Protein AF-A0A945ZFQ7-F1 (afdb_monomer_lite)

Foldseek 3Di:
DDLQALLNLVLVLQQLVQCLLVVHPCDDPVLSVLCSVCLVPVVRPNVVSVCVLLVNDSVCSVQLSVLSSLLSRLVSLCVVCVVLLVVLLVCLVDPLLQAPVCVVCVVCVVVLNVLSVVLNVLLVVLVVLSVVLVVQQVVQSCCCSPVVHSVSNSVCSSPCPLVSLSSVLSSQLSVQLSVLQVVLQVVADVSHHHPVSSSVSSVSNNCSSVVSVVVNVVVD

Sequence (220 aa):
MSRRGAKNVISEKVQPIVGRALGTDKASIEMSQRFIAAIWDPTLPEAKIFIDAFKISENEIANIFGAWKGVSFYQQQFHRNRVVIAQVLQWLKSDLSKPIDARAVKPYLPQMDMHKNTVQKKMMNILGNINQIFKDFDGCYDTFINDGNPAPFRNFLVTSHFRYWILGYCCTALIHCQNTFTRYMDNSIKNQLTFEQTTEMLTHLDTTLSSQATTSKQLA

Secondary structure (DSSP, 8-state):
-----HHHHHHHHHHHHHHHHTT-S---HHHHHHHHHHHH-TTSTHHHHHHHHHT--GGGHHHHHHHHHHHHHHHHHHHHHHHHHHHHHHHHHSGGGS-TTTTTTGGGHHHHHHHHHHHHHHHHHHHHHHHHHHHHHHHHHHIIIII---HHHHHHHHHHHHHHHHHHHHHHHHHHHHHHHHHHHTT-BTTB--HHHHHHHHHHHHHHHHHHHHHHHS--

Structure (mmCIF, N/CA/C/O backbone):
data_AF-A0A945ZFQ7-F1
#
_entry.id   AF-A0A945ZFQ7-F1
#
loop_
_atom_site.group_PDB
_atom_site.id
_atom_site.type_symbol
_atom_site.label_atom_id
_atom_site.label_alt_id
_atom_site.label_comp_id
_atom_site.label_asym_id
_atom_site.label_entity_id
_atom_site.label_seq_id
_atom_site.pdbx_PDB_ins_code
_atom_site.Cartn_x
_atom_site.Cartn_y
_atom_site.Cartn_z
_atom_site.occupancy
_atom_site.B_iso_or_equiv
_atom_site.auth_seq_id
_atom_site.auth_comp_id
_atom_site.auth_asym_id
_atom_site.auth_atom_id
_atom_site.pdbx_PDB_model_num
ATOM 1 N N . MET A 1 1 ? -17.642 -10.463 -8.805 1.00 33.47 1 MET A N 1
ATOM 2 C CA . MET A 1 1 ? -16.772 -10.199 -7.633 1.00 33.47 1 MET A CA 1
ATOM 3 C C . MET A 1 1 ? -17.339 -9.024 -6.845 1.00 33.47 1 MET A C 1
ATOM 5 O O . MET A 1 1 ? -17.449 -7.936 -7.395 1.00 33.47 1 MET A O 1
ATOM 9 N N . SER A 1 2 ? -17.778 -9.256 -5.605 1.00 36.34 2 SER A N 1
ATOM 10 C CA . SER A 1 2 ? -18.469 -8.252 -4.781 1.00 36.34 2 SER A CA 1
ATOM 11 C C . SER A 1 2 ? -17.535 -7.093 -4.414 1.00 36.34 2 SER A C 1
ATOM 13 O O . SER A 1 2 ? -16.495 -7.302 -3.786 1.00 36.34 2 SER A O 1
ATOM 15 N N . ARG A 1 3 ? -17.899 -5.865 -4.810 1.00 39.94 3 ARG A N 1
ATOM 16 C CA . ARG A 1 3 ? -17.246 -4.620 -4.380 1.00 39.94 3 ARG A CA 1
ATOM 17 C C . ARG A 1 3 ? -17.531 -4.420 -2.888 1.00 39.94 3 ARG A C 1
ATOM 19 O O . ARG A 1 3 ? -18.426 -3.664 -2.528 1.00 39.94 3 ARG A O 1
ATOM 26 N N . ARG A 1 4 ? -16.787 -5.087 -2.000 1.00 52.66 4 ARG A N 1
ATOM 27 C CA . ARG A 1 4 ? -16.878 -4.797 -0.559 1.00 52.66 4 ARG A CA 1
ATOM 28 C C . ARG A 1 4 ? -16.481 -3.339 -0.342 1.00 52.66 4 ARG A C 1
ATOM 30 O O . ARG A 1 4 ? -15.490 -2.911 -0.936 1.00 52.66 4 ARG A O 1
ATOM 37 N N . GLY A 1 5 ? -17.296 -2.582 0.399 1.00 60.16 5 GLY A N 1
ATOM 38 C CA . GLY A 1 5 ? -17.088 -1.188 0.826 1.00 60.16 5 GLY A CA 1
ATOM 39 C C . GLY A 1 5 ? -16.345 -1.098 2.169 1.00 60.16 5 GLY A C 1
ATOM 40 O O . GLY A 1 5 ? -16.297 -2.094 2.883 1.00 60.16 5 GLY A O 1
ATOM 41 N N . ALA A 1 6 ? -15.834 0.076 2.565 1.00 59.69 6 ALA A N 1
ATOM 42 C CA . ALA A 1 6 ? -15.222 0.276 3.892 1.00 59.69 6 ALA A CA 1
ATOM 43 C C . ALA A 1 6 ? -16.232 -0.037 5.006 1.00 59.69 6 ALA A C 1
ATOM 45 O O . ALA A 1 6 ? -15.900 -0.660 6.009 1.00 59.69 6 ALA A O 1
ATOM 46 N N . LYS A 1 7 ? -17.506 0.295 4.752 1.00 61.06 7 LYS A N 1
ATOM 47 C CA . LYS A 1 7 ? -18.644 -0.099 5.584 1.00 61.06 7 LYS A CA 1
ATOM 48 C C . LYS A 1 7 ? -18.730 -1.611 5.799 1.00 61.06 7 LYS A C 1
ATOM 50 O O . LYS A 1 7 ? -19.053 -2.011 6.906 1.00 61.06 7 LYS A O 1
ATOM 55 N N . ASN A 1 8 ? -18.407 -2.445 4.808 1.00 68.56 8 ASN A N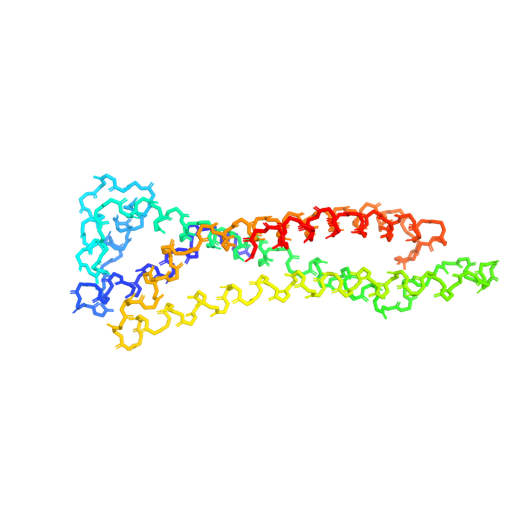 1
ATOM 56 C CA . ASN A 1 8 ? -18.477 -3.904 4.955 1.00 68.56 8 ASN A CA 1
ATOM 57 C C . ASN A 1 8 ? -17.330 -4.438 5.817 1.00 68.56 8 ASN A C 1
ATOM 59 O O . ASN A 1 8 ? -17.578 -5.284 6.661 1.00 68.56 8 ASN A O 1
ATOM 63 N N . VAL A 1 9 ? -16.109 -3.911 5.656 1.00 68.44 9 VAL A N 1
ATOM 64 C CA . VAL A 1 9 ? -14.953 -4.285 6.499 1.00 68.44 9 VAL A CA 1
ATOM 65 C C . VAL A 1 9 ? -15.218 -3.925 7.961 1.00 68.44 9 VAL A C 1
ATOM 67 O O . VAL A 1 9 ? -14.991 -4.734 8.856 1.00 68.44 9 VAL A O 1
ATOM 70 N N . ILE A 1 10 ? -15.764 -2.728 8.194 1.00 68.56 10 ILE A N 1
ATOM 71 C CA . ILE A 1 10 ? -16.191 -2.303 9.528 1.00 68.56 10 ILE A CA 1
ATOM 72 C C . ILE A 1 10 ? -17.314 -3.217 10.023 1.00 68.56 10 ILE A C 1
ATOM 74 O O . ILE A 1 10 ? -17.206 -3.740 11.116 1.00 68.56 10 ILE A O 1
ATOM 78 N N . SER A 1 11 ? -18.342 -3.496 9.216 1.00 68.31 11 SER A N 1
ATOM 79 C CA . SER A 1 11 ? -19.467 -4.359 9.618 1.00 68.31 11 SER A CA 1
ATOM 80 C C . SER A 1 11 ? -19.030 -5.774 10.018 1.00 68.31 11 SER A C 1
ATOM 82 O O . SER A 1 11 ? -19.498 -6.286 11.032 1.00 68.31 11 SER A O 1
ATOM 84 N N . GLU A 1 12 ? -18.110 -6.381 9.259 1.00 71.12 12 GLU A N 1
ATOM 85 C CA . GLU A 1 12 ? -17.536 -7.705 9.546 1.00 71.12 12 GLU A CA 1
ATOM 86 C C . GLU A 1 12 ? -16.791 -7.720 10.895 1.00 71.12 12 GLU A C 1
ATOM 88 O O . GLU A 1 12 ? -16.877 -8.701 11.629 1.00 71.12 12 GLU A O 1
ATOM 93 N N . LYS A 1 13 ? -16.117 -6.619 11.259 1.00 70.44 13 LYS A N 1
ATOM 94 C CA . LYS A 1 13 ? -15.416 -6.469 12.548 1.00 70.44 13 LYS A CA 1
ATOM 95 C C . LYS A 1 13 ? -16.299 -5.934 13.685 1.00 70.44 13 LYS A C 1
ATOM 97 O O . LYS A 1 13 ? -15.982 -6.119 14.851 1.00 70.44 13 LYS A O 1
ATOM 102 N N . VAL A 1 14 ? -17.413 -5.271 13.389 1.00 70.19 14 VAL A N 1
ATOM 103 C CA . VAL A 1 14 ? -18.323 -4.723 14.409 1.00 70.19 14 VAL A CA 1
ATOM 104 C C . VAL A 1 14 ? -19.191 -5.816 15.019 1.00 70.19 14 VAL A C 1
ATOM 106 O O . VAL A 1 14 ? -19.444 -5.777 16.217 1.00 70.19 14 VAL A O 1
ATOM 109 N N . GLN A 1 15 ? -19.623 -6.814 14.247 1.00 67.44 15 GLN A N 1
ATOM 110 C CA . GLN A 1 15 ? -20.494 -7.869 14.777 1.00 67.44 15 GLN A CA 1
ATOM 111 C C . GLN A 1 15 ? -19.906 -8.618 15.992 1.00 67.44 15 GLN A C 1
ATOM 113 O O . GLN A 1 15 ? -20.598 -8.692 17.011 1.00 67.44 15 GLN A O 1
ATOM 118 N N . PRO A 1 16 ? -18.650 -9.114 15.961 1.00 69.81 16 PRO A N 1
ATOM 119 C CA . PRO A 1 16 ? -18.061 -9.799 17.116 1.00 69.81 16 PRO A CA 1
ATOM 120 C C . PRO A 1 16 ? -17.869 -8.867 18.316 1.00 69.81 16 PRO A C 1
ATOM 122 O O . PRO A 1 16 ? -18.056 -9.270 19.462 1.00 69.81 16 PRO A O 1
ATOM 125 N N . ILE A 1 17 ? -17.552 -7.599 18.045 1.00 67.75 17 ILE A N 1
ATOM 126 C CA . ILE A 1 17 ? -17.427 -6.551 19.057 1.00 67.75 17 ILE A CA 1
ATOM 127 C C . ILE A 1 17 ? -18.751 -6.345 19.795 1.00 67.75 17 ILE A C 1
ATOM 129 O O . ILE A 1 17 ? -18.768 -6.323 21.021 1.00 67.75 17 ILE A O 1
ATOM 133 N N . VAL A 1 18 ? -19.852 -6.197 19.055 1.00 66.19 18 VAL A N 1
ATOM 134 C CA . VAL A 1 18 ? -21.183 -5.962 19.629 1.00 66.19 18 VAL A CA 1
ATOM 135 C C . VAL A 1 18 ? -21.644 -7.182 20.416 1.00 66.19 18 VAL A C 1
ATOM 137 O O . VAL A 1 18 ? -22.171 -7.029 21.514 1.00 66.19 18 VAL A O 1
ATOM 140 N N . GLY A 1 19 ? -21.392 -8.389 19.902 1.00 67.19 19 GLY A N 1
ATOM 141 C CA . GLY A 1 19 ? -21.675 -9.621 20.637 1.00 67.19 19 GLY A CA 1
ATOM 142 C C . GLY A 1 19 ? -20.960 -9.656 21.987 1.00 67.19 19 GLY A C 1
ATOM 143 O O . GLY A 1 19 ? -21.590 -9.839 23.029 1.00 67.19 19 GLY A O 1
ATOM 144 N N . ARG A 1 20 ? -19.657 -9.357 21.997 1.00 69.31 20 ARG A N 1
ATOM 145 C CA . ARG A 1 20 ? -18.855 -9.350 23.224 1.00 69.31 20 ARG A CA 1
ATOM 146 C C . ARG A 1 20 ? -19.211 -8.204 24.178 1.00 69.31 20 ARG A C 1
ATOM 148 O O . ARG A 1 20 ? -19.297 -8.438 25.378 1.00 69.31 20 ARG A O 1
ATOM 155 N N . ALA A 1 21 ? -19.477 -7.004 23.664 1.00 64.44 21 ALA A N 1
ATOM 156 C CA . ALA A 1 21 ? -19.912 -5.845 24.449 1.00 64.44 21 ALA A CA 1
ATOM 157 C C . ALA A 1 21 ? -21.254 -6.079 25.162 1.00 64.44 21 ALA A C 1
ATOM 159 O O . ALA A 1 21 ? -21.461 -5.597 26.271 1.00 64.44 21 ALA A O 1
ATOM 160 N N . LEU A 1 22 ? -22.155 -6.835 24.529 1.00 66.38 22 LEU A N 1
ATOM 161 C CA . LEU A 1 22 ? -23.479 -7.150 25.065 1.00 66.38 22 LEU A CA 1
ATOM 162 C C . LEU A 1 22 ? -23.521 -8.479 25.837 1.00 66.38 22 LEU A C 1
ATOM 164 O O . LEU A 1 22 ? -24.583 -8.848 26.331 1.00 66.38 22 LEU A O 1
ATOM 168 N N . GLY A 1 23 ? -22.406 -9.214 25.923 1.00 65.06 23 GLY A N 1
ATOM 169 C CA . GLY A 1 23 ? -22.362 -10.540 26.550 1.00 65.06 23 GLY A CA 1
ATOM 170 C C . GLY A 1 23 ? -23.219 -11.590 25.829 1.00 65.06 23 GLY A C 1
ATOM 171 O O . GLY A 1 23 ? -23.723 -12.512 26.466 1.00 65.06 23 GLY A O 1
ATOM 172 N N . THR A 1 24 ? -23.423 -11.444 24.515 1.00 62.31 24 THR A N 1
ATOM 173 C CA . THR A 1 24 ? -24.250 -12.349 23.702 1.00 62.31 24 THR A CA 1
ATOM 174 C C . THR A 1 24 ? -23.485 -12.838 22.472 1.00 62.31 24 THR A C 1
ATOM 176 O O . THR A 1 24 ? -23.022 -12.044 21.661 1.00 62.31 24 THR A O 1
ATOM 179 N N . ASP A 1 25 ? -23.421 -14.153 22.252 1.00 56.12 25 ASP A N 1
ATOM 180 C CA . ASP A 1 25 ? -22.760 -14.729 21.062 1.00 56.12 25 ASP A CA 1
ATOM 181 C C . ASP A 1 25 ? -23.521 -14.459 19.747 1.00 56.12 25 ASP A C 1
ATOM 183 O O . ASP A 1 25 ? -23.034 -14.737 18.651 1.00 56.12 25 ASP A O 1
ATOM 187 N N . LYS A 1 26 ? -24.735 -13.903 19.841 1.00 54.81 26 LYS A N 1
ATOM 188 C CA . LYS A 1 26 ? -25.589 -13.523 18.712 1.00 54.81 26 LYS A CA 1
ATOM 189 C C . LYS A 1 26 ? -26.183 -12.139 18.945 1.00 54.81 26 LYS A C 1
ATOM 191 O O . LYS A 1 26 ? -27.375 -12.007 19.222 1.00 54.81 26 LYS A O 1
ATOM 196 N N . ALA A 1 27 ? -25.368 -11.098 18.802 1.00 59.09 27 ALA A N 1
ATOM 197 C CA . ALA A 1 27 ? -25.916 -9.762 18.605 1.00 59.09 27 ALA A CA 1
ATOM 198 C C . ALA A 1 27 ? -26.887 -9.796 17.413 1.00 59.09 27 ALA A C 1
ATOM 200 O O . ALA A 1 27 ? -26.536 -10.293 16.338 1.00 59.09 27 ALA A O 1
ATOM 201 N N . SER A 1 28 ? -28.116 -9.296 17.587 1.00 66.88 28 SER A N 1
ATOM 202 C CA . SER A 1 28 ? -29.070 -9.259 16.478 1.00 66.88 28 SER A CA 1
ATOM 203 C C . SER A 1 28 ? -28.491 -8.431 15.323 1.00 66.88 28 SER A C 1
ATOM 205 O O . SER A 1 28 ? -27.733 -7.474 15.528 1.00 66.88 28 SER A O 1
ATOM 207 N N . ILE A 1 29 ? -28.830 -8.802 14.086 1.00 69.12 29 ILE A N 1
ATOM 208 C CA . ILE A 1 29 ? -28.411 -8.064 12.882 1.00 69.12 29 ILE A CA 1
ATOM 209 C C . ILE A 1 29 ? -28.805 -6.585 13.007 1.00 69.12 29 ILE A C 1
ATOM 211 O O . ILE A 1 29 ? -28.014 -5.704 12.682 1.00 69.12 29 ILE A O 1
ATOM 215 N N . GLU A 1 30 ? -29.991 -6.320 13.550 1.00 73.25 30 GLU A N 1
ATOM 216 C CA . GLU A 1 30 ? -30.521 -4.981 13.804 1.00 73.25 30 GLU A CA 1
ATOM 217 C C . GLU A 1 30 ? -29.671 -4.192 14.811 1.00 73.25 30 GLU A C 1
ATOM 219 O O . GLU A 1 30 ? -29.320 -3.039 14.565 1.00 73.25 30 GLU A O 1
ATOM 224 N N . MET A 1 31 ? -29.250 -4.827 15.908 1.00 70.38 31 MET A N 1
ATOM 225 C CA . MET A 1 31 ? -28.367 -4.200 16.890 1.00 70.38 31 MET A CA 1
ATOM 226 C C . MET A 1 31 ? -27.012 -3.870 16.262 1.00 70.38 31 MET A C 1
ATOM 228 O O . MET A 1 31 ? -26.531 -2.747 16.363 1.00 70.38 31 MET A O 1
ATOM 232 N N . SER A 1 32 ? -26.436 -4.812 15.513 1.00 71.50 32 SER A N 1
ATOM 233 C CA . SER A 1 32 ? -25.184 -4.582 14.786 1.00 71.50 32 SER A CA 1
ATOM 234 C C . SER A 1 32 ? -25.292 -3.418 13.797 1.00 71.50 32 SER A C 1
ATOM 236 O O . SER A 1 32 ? -24.357 -2.632 13.679 1.00 71.50 32 SER A O 1
ATOM 238 N N . GLN A 1 33 ? -26.429 -3.265 13.112 1.00 74.75 33 GLN A N 1
ATOM 239 C CA . GLN A 1 33 ? -26.679 -2.144 12.203 1.00 74.75 33 GLN A CA 1
ATOM 240 C C . GLN A 1 33 ? -26.768 -0.802 12.935 1.00 74.75 33 GLN A C 1
ATOM 242 O O . GLN A 1 33 ? -26.158 0.165 12.478 1.00 74.75 33 GLN A O 1
ATOM 247 N N . ARG A 1 34 ? -27.457 -0.743 14.082 1.00 75.81 34 ARG A N 1
ATOM 248 C CA . ARG A 1 34 ? -27.509 0.462 14.933 1.00 75.81 34 ARG A CA 1
ATOM 249 C C . ARG A 1 34 ? -26.122 0.835 15.459 1.00 75.81 34 ARG A C 1
ATOM 251 O O . ARG A 1 34 ? -25.743 2.000 15.446 1.00 75.81 34 ARG A O 1
ATOM 258 N N . PHE A 1 35 ? -25.312 -0.160 15.802 1.00 74.81 35 PHE A N 1
ATOM 259 C CA . PHE A 1 35 ? -23.917 0.040 16.187 1.00 74.81 35 PHE A CA 1
ATOM 260 C C . PHE A 1 35 ? -23.026 0.533 15.043 1.00 74.81 35 PHE A C 1
ATOM 262 O O . PHE A 1 35 ? -22.217 1.440 15.229 1.00 74.81 35 PHE A O 1
ATOM 269 N N . ILE A 1 36 ? -23.180 -0.023 13.840 1.00 75.94 36 ILE A N 1
ATOM 270 C CA . ILE A 1 36 ? -22.493 0.490 12.649 1.00 75.94 36 ILE A CA 1
ATOM 271 C C . ILE A 1 36 ? -22.912 1.942 12.396 1.00 75.94 36 ILE A C 1
ATOM 273 O O . ILE A 1 36 ? -22.060 2.763 12.058 1.00 75.94 36 ILE A O 1
ATOM 277 N N . ALA A 1 37 ? -24.195 2.275 12.575 1.00 79.25 37 ALA A N 1
ATOM 278 C CA . ALA A 1 37 ? -24.682 3.645 12.459 1.00 79.25 37 ALA A CA 1
ATOM 279 C C . ALA A 1 37 ? -24.008 4.568 13.484 1.00 79.25 37 ALA A C 1
ATOM 281 O O . ALA A 1 37 ? -23.525 5.622 13.087 1.00 79.25 37 ALA A O 1
ATOM 282 N N . ALA A 1 38 ? -23.850 4.135 14.739 1.00 79.62 38 ALA A N 1
ATOM 283 C CA . ALA A 1 38 ? -23.168 4.904 15.785 1.00 79.62 38 ALA A CA 1
ATOM 284 C C . ALA A 1 38 ? -21.677 5.176 15.498 1.00 79.62 38 ALA A C 1
ATOM 286 O O . ALA A 1 38 ? -21.142 6.215 15.875 1.00 79.62 38 ALA A O 1
ATOM 287 N N . ILE A 1 39 ? -20.989 4.291 14.766 1.00 76.81 39 ILE A N 1
ATOM 288 C CA . ILE A 1 39 ? -19.607 4.548 14.308 1.00 76.81 39 ILE A CA 1
ATOM 289 C C . ILE A 1 39 ? -19.562 5.689 13.275 1.00 76.81 39 ILE A C 1
ATOM 291 O O . ILE A 1 39 ? -18.582 6.445 13.182 1.00 76.81 39 ILE A O 1
ATOM 295 N N . TRP A 1 40 ? -20.613 5.819 12.465 1.00 79.19 40 TRP A N 1
ATOM 296 C CA . TRP A 1 40 ? -20.742 6.897 11.484 1.00 79.19 40 TRP A CA 1
ATOM 297 C C . TRP A 1 40 ? -21.280 8.188 12.101 1.00 79.19 40 TRP A C 1
ATOM 299 O O . TRP A 1 40 ? -20.791 9.250 11.722 1.00 79.19 40 TRP A O 1
ATOM 309 N N . ASP A 1 41 ? -22.187 8.081 13.068 1.00 80.75 41 ASP A N 1
ATOM 310 C CA . ASP A 1 41 ? -22.779 9.175 13.830 1.00 80.75 41 ASP A CA 1
ATOM 311 C C . ASP A 1 41 ? -22.624 8.925 15.347 1.00 80.75 41 ASP A C 1
ATOM 313 O O . ASP A 1 41 ? -23.457 8.251 15.958 1.00 80.75 41 ASP A O 1
ATOM 317 N N . PRO A 1 42 ? -21.564 9.473 15.974 1.00 75.75 42 PRO A N 1
ATOM 318 C CA . PRO A 1 42 ? -21.291 9.281 17.398 1.00 75.75 42 PRO A CA 1
ATOM 319 C C . PRO A 1 42 ? -22.328 9.923 18.328 1.00 75.75 42 PRO A C 1
ATOM 321 O O . PRO A 1 42 ? -22.244 9.727 19.537 1.00 75.75 42 PRO A O 1
ATOM 324 N N . THR A 1 43 ? -23.269 10.718 17.801 1.00 78.19 43 THR A N 1
ATOM 325 C CA . THR A 1 43 ? -24.329 11.347 18.606 1.00 78.19 43 THR A CA 1
ATOM 326 C C . THR A 1 43 ? -25.461 10.377 18.945 1.00 78.19 43 THR A C 1
ATOM 328 O O . THR A 1 43 ? -26.269 10.652 19.834 1.00 78.19 43 THR A O 1
ATOM 331 N N . LEU A 1 44 ? -25.507 9.225 18.267 1.00 82.12 44 LEU A N 1
ATOM 332 C CA . LEU A 1 44 ? -26.508 8.196 18.505 1.00 82.12 44 LEU A CA 1
ATOM 333 C C . LEU A 1 44 ? -26.324 7.534 19.887 1.00 82.12 44 LEU A C 1
ATOM 335 O O . LEU A 1 44 ? -25.189 7.282 20.302 1.00 82.12 44 LEU A O 1
ATOM 339 N N . PRO A 1 45 ? -27.417 7.190 20.600 1.00 78.19 45 PRO A N 1
ATOM 340 C CA . PRO A 1 45 ? -27.356 6.590 21.937 1.00 78.19 45 PRO A CA 1
ATOM 341 C C . PRO A 1 45 ? -26.499 5.322 22.024 1.00 78.19 45 PRO A C 1
ATOM 343 O O . PRO A 1 45 ? -25.874 5.055 23.047 1.00 78.19 45 PRO A O 1
ATOM 346 N N . GLU A 1 46 ? -26.435 4.544 20.948 1.00 76.88 46 GLU A N 1
ATOM 347 C CA . GLU A 1 46 ? -25.686 3.292 20.857 1.00 76.88 46 GLU A CA 1
ATOM 348 C C . GLU A 1 46 ? -24.168 3.505 20.916 1.00 76.88 46 GLU A C 1
ATOM 350 O O . GLU A 1 46 ? -23.435 2.583 21.276 1.00 76.88 46 GLU A O 1
ATOM 355 N N . ALA A 1 47 ? -23.680 4.724 20.654 1.00 72.62 47 ALA A N 1
ATOM 356 C CA . ALA A 1 47 ? -22.285 5.086 20.887 1.00 72.62 47 ALA A CA 1
ATOM 357 C C . ALA A 1 47 ? -21.907 4.970 22.376 1.00 72.62 47 ALA A C 1
ATOM 359 O O . ALA A 1 47 ? -20.773 4.610 22.691 1.00 72.62 47 ALA A O 1
ATOM 360 N N . LYS A 1 48 ? -22.858 5.179 23.302 1.00 74.06 48 LYS A N 1
ATOM 361 C CA . LYS A 1 48 ? -22.624 5.002 24.748 1.00 74.06 48 LYS A CA 1
ATOM 362 C C . LYS A 1 48 ? -22.322 3.558 25.121 1.00 74.06 48 LYS A C 1
ATOM 364 O O . LYS A 1 48 ? -21.480 3.309 25.972 1.00 74.06 48 LYS A O 1
ATOM 369 N N . ILE A 1 49 ? -22.907 2.601 24.403 1.00 71.50 49 ILE A N 1
ATOM 370 C CA . ILE A 1 49 ? -22.596 1.185 24.613 1.00 71.50 49 ILE A CA 1
ATOM 371 C C . ILE A 1 49 ? -21.135 0.898 24.218 1.00 71.50 49 ILE A C 1
ATOM 373 O O . ILE A 1 49 ? -20.476 0.068 24.838 1.00 71.50 49 ILE A O 1
ATOM 377 N N . PHE A 1 50 ? -20.588 1.630 23.239 1.00 70.50 50 PHE A N 1
ATOM 378 C CA . PHE A 1 50 ? -19.156 1.617 22.926 1.00 70.50 50 PHE A CA 1
ATOM 379 C C . PHE A 1 50 ? -18.309 2.265 24.033 1.00 70.50 50 PHE A C 1
ATOM 381 O O . PHE A 1 50 ? -17.282 1.711 24.410 1.00 70.50 50 PHE A O 1
ATOM 388 N N . ILE A 1 51 ? -18.719 3.411 24.578 1.00 72.00 51 ILE A N 1
ATOM 389 C CA . ILE A 1 51 ? -18.038 4.046 25.724 1.00 72.00 51 ILE A CA 1
ATOM 390 C C . ILE A 1 51 ? -17.919 3.064 26.895 1.00 72.00 51 ILE A C 1
ATOM 392 O O . ILE A 1 51 ? -16.812 2.822 27.386 1.00 72.00 51 ILE A O 1
ATOM 396 N N . ASP A 1 52 ? -19.033 2.432 27.262 1.00 73.12 52 ASP A N 1
ATOM 397 C CA . ASP A 1 52 ? -19.119 1.551 28.424 1.00 73.12 52 ASP A CA 1
ATOM 398 C C . ASP A 1 52 ? -18.359 0.239 28.204 1.00 73.12 52 ASP A C 1
ATOM 400 O O . ASP A 1 52 ? -17.541 -0.163 29.037 1.00 73.12 52 ASP A O 1
ATOM 404 N N . ALA A 1 53 ? -18.557 -0.411 27.051 1.00 67.88 53 ALA A N 1
ATOM 405 C CA . ALA A 1 53 ? -17.925 -1.696 26.755 1.00 67.88 53 ALA A CA 1
ATOM 406 C C . ALA A 1 53 ? -16.402 -1.591 26.592 1.00 67.88 53 ALA A C 1
ATOM 408 O O . ALA A 1 53 ? -15.668 -2.522 26.929 1.00 67.88 53 ALA A O 1
ATOM 409 N N . PHE A 1 54 ? -15.910 -0.458 26.092 1.00 67.06 54 PHE A N 1
ATOM 410 C CA . PHE A 1 54 ? -14.488 -0.260 25.820 1.00 67.06 54 PHE A CA 1
ATOM 411 C C . PHE A 1 54 ? -13.768 0.570 26.880 1.00 67.06 54 PHE A C 1
ATOM 413 O O . PHE A 1 54 ? -12.552 0.759 26.776 1.00 67.06 54 PHE A O 1
ATOM 420 N N . LYS A 1 55 ? -14.495 1.062 27.893 1.00 73.44 55 LYS A N 1
ATOM 421 C CA . LYS A 1 55 ? -13.979 1.992 28.910 1.00 73.44 55 LYS A CA 1
ATOM 422 C C . LYS A 1 55 ? -13.273 3.189 28.263 1.00 73.44 55 LYS A C 1
ATOM 424 O O . LYS A 1 55 ? -12.163 3.570 28.645 1.00 73.44 55 LYS A O 1
ATOM 429 N N . ILE A 1 56 ? -13.897 3.718 27.217 1.00 70.12 56 ILE A N 1
ATOM 430 C CA . ILE A 1 56 ? -13.427 4.873 26.452 1.00 70.12 56 ILE A CA 1
ATOM 431 C C . ILE A 1 56 ? -14.036 6.128 27.073 1.00 70.12 56 ILE A C 1
ATOM 433 O O . ILE A 1 56 ? -15.202 6.124 27.440 1.00 70.12 56 ILE A O 1
ATOM 437 N N . SER A 1 57 ? -13.272 7.216 27.180 1.00 75.19 57 SER A N 1
ATOM 438 C CA . SER A 1 57 ? -13.848 8.503 27.583 1.00 75.19 57 SER A CA 1
ATOM 439 C C . SER A 1 57 ? -14.804 9.020 26.503 1.00 75.19 57 SER A C 1
ATOM 441 O O . SER A 1 57 ? -14.462 8.966 25.321 1.00 75.19 57 SER A O 1
ATOM 443 N N . GLU A 1 58 ? -15.960 9.582 26.878 1.00 72.88 58 GLU A N 1
ATOM 444 C CA . GLU A 1 58 ? -16.900 10.192 25.915 1.00 72.88 58 GLU A CA 1
ATOM 445 C C . GLU A 1 58 ? -16.202 11.219 25.003 1.00 72.88 58 GLU A C 1
ATOM 447 O O . GLU A 1 58 ? -16.501 11.305 23.815 1.00 72.88 58 GLU A O 1
ATOM 452 N N . ASN A 1 59 ? -15.185 11.919 25.516 1.00 76.06 59 ASN A N 1
ATOM 453 C CA . ASN A 1 59 ? -14.413 12.909 24.759 1.00 76.06 59 ASN A CA 1
ATOM 454 C C . ASN A 1 59 ? -13.497 12.291 23.680 1.00 76.06 59 ASN A C 1
ATOM 456 O O . ASN A 1 59 ? -13.049 12.990 22.773 1.00 76.06 59 ASN A O 1
ATOM 460 N N . GLU A 1 60 ? -13.193 10.993 23.761 1.00 73.44 60 GLU A N 1
ATOM 461 C CA . GLU A 1 60 ? -12.271 10.290 22.854 1.00 73.44 60 GLU A CA 1
ATOM 462 C C . GLU A 1 60 ? -12.999 9.521 21.739 1.00 73.44 60 GLU A C 1
ATOM 464 O O . GLU A 1 60 ? -12.374 9.130 20.748 1.00 73.44 60 GLU A O 1
ATOM 469 N N . ILE A 1 61 ? -14.316 9.309 21.861 1.00 77.06 61 ILE A N 1
ATOM 470 C CA . ILE A 1 61 ? -15.058 8.384 20.992 1.00 77.06 61 ILE A CA 1
ATOM 471 C C . ILE A 1 61 ? -15.047 8.802 19.518 1.00 77.06 61 ILE A C 1
ATOM 473 O O . ILE A 1 61 ? -14.842 7.965 18.638 1.00 77.06 61 ILE A O 1
ATOM 477 N N . ALA A 1 62 ? -15.183 10.101 19.235 1.00 77.88 62 ALA A N 1
ATOM 478 C CA . ALA A 1 62 ? -15.171 10.619 17.869 1.00 77.88 62 ALA A CA 1
ATOM 479 C C . ALA A 1 62 ? -13.824 10.355 17.174 1.00 77.88 62 ALA A C 1
ATOM 481 O O . ALA A 1 62 ? -13.795 9.936 16.013 1.00 77.88 62 ALA A O 1
ATOM 482 N N . ASN A 1 63 ? -12.717 10.525 17.903 1.00 76.00 63 ASN A N 1
ATOM 483 C CA . ASN A 1 63 ? -11.368 10.270 17.399 1.00 76.00 63 ASN A CA 1
ATOM 484 C C . ASN A 1 63 ? -11.140 8.777 17.152 1.00 76.00 63 ASN A C 1
ATOM 486 O O . ASN A 1 63 ? -10.642 8.398 16.094 1.00 76.00 63 ASN A O 1
ATOM 490 N N . ILE A 1 64 ? -11.564 7.925 18.087 1.00 77.38 64 ILE A N 1
ATOM 491 C CA . ILE A 1 64 ? -11.451 6.464 17.987 1.00 77.38 64 ILE A CA 1
ATOM 492 C C . ILE A 1 64 ? -12.262 5.925 16.803 1.00 77.38 64 ILE A C 1
ATOM 494 O O . ILE A 1 64 ? -11.758 5.127 16.008 1.00 77.38 64 ILE A O 1
ATOM 498 N N . PHE A 1 65 ? -13.501 6.388 16.628 1.00 78.81 65 PHE A N 1
ATOM 499 C CA . PHE A 1 65 ? -14.316 6.011 15.475 1.00 78.81 65 PHE A CA 1
ATOM 500 C C . PHE A 1 65 ? -13.728 6.550 14.173 1.00 78.81 65 PHE A C 1
ATOM 502 O O . PHE A 1 65 ? -13.706 5.833 13.173 1.00 78.81 65 PHE A O 1
ATOM 509 N N . GLY A 1 66 ? -13.216 7.784 14.165 1.00 78.81 66 GLY A N 1
ATOM 510 C CA . GLY A 1 66 ? -12.489 8.357 13.029 1.00 78.81 66 GLY A CA 1
ATOM 511 C C . GLY A 1 66 ? -11.306 7.489 12.600 1.00 78.81 66 GLY A C 1
ATOM 512 O O . GLY A 1 66 ? -11.205 7.100 11.435 1.00 78.81 66 GLY A O 1
ATOM 513 N N . ALA A 1 67 ? -10.468 7.112 13.560 1.00 79.25 67 ALA A N 1
ATOM 514 C CA . ALA A 1 67 ? -9.332 6.222 13.379 1.00 79.25 67 ALA A CA 1
ATOM 515 C C . ALA A 1 67 ? -9.722 4.866 12.783 1.00 79.25 67 ALA A C 1
ATOM 517 O O . ALA A 1 67 ? -9.164 4.444 11.768 1.00 79.25 67 ALA A O 1
ATOM 518 N N . TRP A 1 68 ? -10.711 4.192 13.370 1.00 80.56 68 TRP A N 1
ATOM 519 C CA . TRP A 1 68 ? -11.149 2.884 12.890 1.00 80.56 68 TRP A CA 1
ATOM 520 C C . TRP A 1 68 ? -11.737 2.960 11.475 1.00 80.56 68 TRP A C 1
ATOM 522 O O . TRP A 1 68 ? -11.409 2.131 10.616 1.00 80.56 68 TRP A O 1
ATOM 532 N N . LYS A 1 69 ? -12.540 3.994 11.192 1.00 79.44 69 LYS A N 1
ATOM 533 C CA . LYS A 1 69 ? -13.034 4.278 9.838 1.00 79.44 69 LYS A CA 1
ATOM 534 C C . LYS A 1 69 ? -11.877 4.447 8.853 1.00 79.44 69 LYS A C 1
ATOM 536 O O . LYS A 1 69 ? -11.894 3.832 7.786 1.00 79.44 69 LYS A O 1
ATOM 541 N N . GLY A 1 70 ? -10.865 5.227 9.229 1.00 80.31 70 GLY 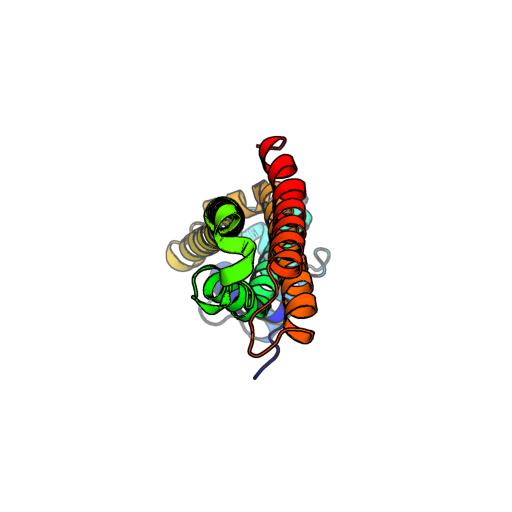A N 1
ATOM 542 C CA . GLY A 1 70 ? -9.681 5.494 8.415 1.00 80.31 70 GLY A CA 1
ATOM 543 C C . GLY A 1 70 ? -8.846 4.245 8.129 1.00 80.31 70 GLY A C 1
ATOM 544 O O . GLY A 1 70 ? -8.556 3.958 6.967 1.00 80.31 70 GLY A O 1
ATOM 545 N N . VAL A 1 71 ? -8.510 3.462 9.159 1.00 82.12 71 VAL A N 1
ATOM 546 C CA . VAL A 1 71 ? -7.755 2.207 9.001 1.00 82.12 71 VAL A CA 1
ATOM 547 C C . VAL A 1 71 ? -8.520 1.239 8.102 1.00 82.12 71 VAL A C 1
ATOM 549 O O . VAL A 1 71 ? -7.956 0.749 7.128 1.00 82.12 71 VAL A O 1
ATOM 552 N N . SER A 1 72 ? -9.819 1.043 8.346 1.00 81.06 72 SER A N 1
ATOM 553 C CA . SER A 1 72 ? -10.650 0.133 7.544 1.00 81.06 72 SER A CA 1
ATOM 554 C C . SER A 1 72 ? -10.767 0.579 6.085 1.00 81.06 72 SER A C 1
ATOM 556 O O . SER A 1 72 ? -10.728 -0.249 5.171 1.00 81.06 72 SER A O 1
ATOM 558 N N . PHE A 1 73 ? -10.883 1.890 5.845 1.00 83.38 73 PHE A N 1
ATOM 559 C CA . PHE A 1 73 ? -10.874 2.458 4.500 1.00 83.38 73 PHE A CA 1
ATOM 560 C C . PHE A 1 73 ? -9.555 2.162 3.779 1.00 83.38 73 PHE A C 1
ATOM 562 O O . PHE A 1 73 ? -9.577 1.648 2.659 1.00 83.38 73 PHE A O 1
ATOM 569 N N . TYR A 1 74 ? -8.407 2.419 4.410 1.00 84.88 74 TYR A N 1
ATOM 570 C CA . TYR A 1 74 ? -7.111 2.160 3.779 1.00 84.88 74 TYR A CA 1
ATOM 571 C C . TYR A 1 74 ? -6.813 0.674 3.608 1.00 84.88 74 TYR A C 1
ATOM 573 O O . TYR A 1 74 ? -6.251 0.292 2.587 1.00 84.88 74 TYR A O 1
ATOM 581 N N . GLN A 1 75 ? -7.252 -0.182 4.529 1.00 85.19 75 GLN A N 1
ATOM 582 C CA . GLN A 1 75 ? -7.143 -1.640 4.407 1.00 85.19 75 GLN A CA 1
ATOM 583 C C . GLN A 1 75 ? -7.869 -2.137 3.155 1.00 85.19 75 GLN A C 1
ATOM 585 O O . GLN A 1 75 ? -7.342 -2.923 2.365 1.00 85.19 75 GLN A O 1
ATOM 590 N N . GLN A 1 76 ? -9.051 -1.585 2.902 1.00 83.50 76 GLN A N 1
ATOM 591 C CA . GLN A 1 76 ? -9.825 -1.870 1.708 1.00 83.50 76 GLN A CA 1
ATOM 592 C C . GLN A 1 76 ? -9.194 -1.281 0.431 1.00 83.50 76 GLN A C 1
ATOM 594 O O . GLN A 1 76 ? -9.134 -1.971 -0.590 1.00 83.50 76 GLN A O 1
ATOM 599 N N . GLN A 1 77 ? -8.727 -0.028 0.459 1.00 82.31 77 GLN A N 1
ATOM 600 C CA . GLN A 1 77 ? -8.042 0.589 -0.686 1.00 82.31 77 GLN A CA 1
ATOM 601 C C . GLN A 1 77 ? -6.773 -0.179 -1.051 1.00 82.31 77 GLN A C 1
ATOM 603 O O . GLN A 1 77 ? -6.544 -0.493 -2.219 1.00 82.31 77 GLN A O 1
ATOM 608 N N . PHE A 1 78 ? -5.983 -0.560 -0.053 1.00 86.75 78 PHE A N 1
ATOM 609 C CA . PHE A 1 78 ? -4.807 -1.390 -0.242 1.00 86.75 78 PHE A CA 1
ATOM 610 C C . PHE A 1 78 ? -5.175 -2.744 -0.852 1.00 86.75 78 PHE A C 1
ATOM 612 O O . PHE A 1 78 ? -4.591 -3.152 -1.855 1.00 86.75 78 PHE A O 1
ATOM 619 N N . HIS A 1 79 ? -6.206 -3.411 -0.326 1.00 86.38 79 HIS A N 1
ATOM 620 C CA . HIS A 1 79 ? -6.664 -4.693 -0.858 1.00 86.38 79 HIS A CA 1
ATOM 621 C C . HIS A 1 79 ? -7.082 -4.616 -2.333 1.00 86.38 79 HIS A C 1
ATOM 623 O O . HIS A 1 79 ? -6.828 -5.551 -3.092 1.00 86.38 79 HIS A O 1
ATOM 629 N N . ARG A 1 80 ? -7.706 -3.511 -2.755 1.00 83.62 80 ARG A N 1
ATOM 630 C CA . ARG A 1 80 ? -8.100 -3.286 -4.155 1.00 83.62 80 ARG A CA 1
ATOM 631 C C . ARG A 1 80 ? -6.893 -3.131 -5.076 1.00 83.62 80 ARG A C 1
ATOM 633 O O . ARG A 1 80 ? -6.901 -3.677 -6.173 1.00 83.62 80 ARG A O 1
ATOM 640 N N . ASN A 1 81 ? -5.856 -2.437 -4.616 1.00 83.81 81 ASN A N 1
ATOM 641 C CA . ASN A 1 81 ? -4.691 -2.110 -5.438 1.00 83.81 81 ASN A CA 1
ATOM 642 C C . ASN A 1 81 ? -3.559 -3.149 -5.343 1.00 83.81 81 ASN A C 1
ATOM 644 O O . ASN A 1 81 ? -2.648 -3.137 -6.169 1.00 83.81 81 ASN A O 1
ATOM 648 N N . ARG A 1 82 ? -3.614 -4.091 -4.387 1.00 86.69 82 ARG A N 1
ATOM 649 C CA . ARG A 1 82 ? -2.537 -5.069 -4.121 1.00 86.69 82 ARG A CA 1
ATOM 650 C C . ARG A 1 82 ? -2.090 -5.860 -5.350 1.00 86.69 82 ARG A C 1
ATOM 652 O O . ARG A 1 82 ? -0.908 -6.150 -5.482 1.00 86.69 82 ARG A O 1
ATOM 659 N N . VAL A 1 83 ? -3.027 -6.210 -6.236 1.00 88.19 83 VAL A N 1
ATOM 660 C CA . VAL A 1 83 ? -2.734 -6.998 -7.444 1.00 88.19 83 VAL A CA 1
ATOM 661 C C . VAL A 1 83 ? -1.866 -6.185 -8.394 1.00 88.19 83 VAL A C 1
ATOM 663 O O . VAL A 1 83 ? -0.853 -6.682 -8.872 1.00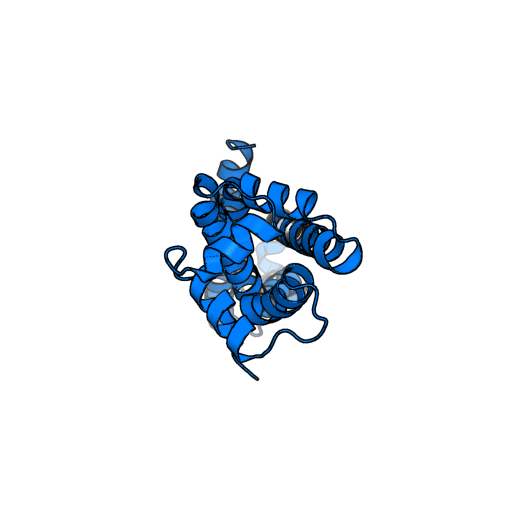 88.19 83 VAL A O 1
ATOM 666 N N . VAL A 1 84 ? -2.219 -4.920 -8.613 1.00 85.19 84 VAL A N 1
ATOM 667 C CA . VAL A 1 84 ? -1.470 -4.043 -9.515 1.00 85.19 84 VAL A CA 1
ATOM 668 C C . VAL A 1 84 ? -0.118 -3.678 -8.908 1.00 85.19 84 VAL A C 1
ATOM 670 O O . VAL A 1 84 ? 0.896 -3.740 -9.590 1.00 85.19 84 VAL A O 1
ATOM 673 N N . ILE A 1 85 ? -0.052 -3.417 -7.600 1.00 91.31 85 ILE A N 1
ATOM 674 C CA . ILE A 1 85 ? 1.228 -3.190 -6.909 1.00 91.31 85 ILE A CA 1
ATOM 675 C C . ILE A 1 85 ? 2.156 -4.412 -7.042 1.00 91.31 85 ILE A C 1
ATOM 677 O O . ILE A 1 85 ? 3.354 -4.259 -7.288 1.00 91.31 85 ILE A O 1
ATOM 681 N N . ALA A 1 86 ? 1.609 -5.626 -6.920 1.00 92.88 86 ALA A N 1
ATOM 682 C CA . ALA A 1 86 ? 2.365 -6.855 -7.138 1.00 92.88 86 ALA A CA 1
ATOM 683 C C . ALA A 1 86 ? 2.863 -6.975 -8.587 1.00 92.88 86 ALA A C 1
ATOM 685 O O . ALA A 1 86 ? 4.001 -7.394 -8.785 1.00 92.88 86 ALA A O 1
ATOM 686 N N . GLN A 1 87 ? 2.071 -6.551 -9.579 1.00 93.06 87 GLN A N 1
ATOM 687 C CA . GLN A 1 87 ? 2.496 -6.505 -10.983 1.00 93.06 87 GLN A CA 1
ATOM 688 C C . GLN A 1 87 ? 3.677 -5.553 -11.191 1.00 93.06 87 GLN A C 1
ATOM 690 O O . GLN A 1 87 ? 4.644 -5.948 -11.837 1.00 93.06 87 GLN A O 1
ATOM 695 N N . VAL A 1 88 ? 3.657 -4.350 -10.600 1.00 94.62 88 VAL A N 1
ATOM 696 C CA . VAL A 1 88 ? 4.794 -3.410 -10.685 1.00 94.62 88 VAL A CA 1
ATOM 697 C C . VAL A 1 88 ? 6.064 -4.053 -10.122 1.00 94.62 88 VAL A C 1
ATOM 699 O O . VAL A 1 88 ? 7.107 -4.070 -10.773 1.00 94.62 88 VAL A O 1
ATOM 702 N N . LEU A 1 89 ? 5.979 -4.639 -8.924 1.00 95.56 89 LEU A N 1
ATOM 703 C CA . LEU A 1 89 ? 7.117 -5.306 -8.285 1.00 95.56 89 LEU A CA 1
ATOM 704 C C . LEU A 1 89 ? 7.608 -6.525 -9.069 1.00 95.56 89 LEU A C 1
ATOM 706 O O . LEU A 1 89 ? 8.811 -6.780 -9.118 1.00 95.56 89 LEU A O 1
ATOM 710 N N . GLN A 1 90 ? 6.693 -7.289 -9.661 1.00 95.75 90 GLN A N 1
ATOM 711 C CA . GLN A 1 90 ? 7.031 -8.428 -10.504 1.00 95.75 90 GLN A CA 1
ATOM 712 C C . GLN A 1 90 ? 7.731 -7.965 -11.782 1.00 95.75 90 GLN A C 1
ATOM 714 O O . GLN A 1 90 ? 8.753 -8.543 -12.146 1.00 95.75 90 GLN A O 1
ATOM 719 N N . TRP A 1 91 ? 7.235 -6.902 -12.419 1.00 96.38 91 TRP A N 1
ATOM 720 C CA . TRP A 1 91 ? 7.856 -6.317 -13.602 1.00 96.38 91 TRP A CA 1
ATOM 721 C C . TRP A 1 91 ? 9.285 -5.865 -13.297 1.00 96.38 91 TRP A C 1
ATOM 723 O O . TRP A 1 91 ? 10.202 -6.322 -13.977 1.00 96.38 91 TRP A O 1
ATOM 733 N N . LEU A 1 92 ? 9.494 -5.105 -12.210 1.00 95.62 92 LEU A N 1
ATOM 734 C CA . LEU A 1 92 ? 10.819 -4.640 -11.762 1.00 95.62 92 LEU A CA 1
ATOM 735 C C . LEU A 1 92 ? 11.822 -5.788 -11.544 1.00 95.62 92 LEU A C 1
ATOM 737 O O . LEU A 1 92 ? 13.020 -5.606 -11.742 1.00 95.62 92 LEU A O 1
ATOM 741 N N . LYS A 1 93 ? 11.354 -6.974 -11.144 1.00 94.81 93 LYS A N 1
ATOM 742 C CA . LYS A 1 93 ? 12.201 -8.163 -10.945 1.00 94.81 93 LYS A CA 1
ATOM 743 C C . LYS A 1 93 ? 12.418 -8.988 -12.213 1.00 94.81 93 LYS A C 1
ATOM 745 O O . LYS A 1 93 ? 13.309 -9.830 -12.238 1.00 94.81 93 LYS A O 1
ATOM 750 N N . SER A 1 94 ? 11.579 -8.805 -13.225 1.00 94.88 94 SER A N 1
ATOM 751 C CA . SER A 1 94 ? 11.566 -9.641 -14.422 1.00 94.88 94 SER A CA 1
ATOM 752 C C . SER A 1 94 ? 12.560 -9.169 -15.480 1.00 94.88 94 SER A C 1
ATOM 754 O O . SER A 1 94 ? 12.968 -8.004 -15.501 1.00 94.88 94 SER A O 1
ATOM 756 N N . ASP A 1 95 ? 12.868 -10.051 -16.432 1.00 93.44 95 ASP A N 1
ATOM 757 C CA . ASP A 1 95 ? 13.628 -9.691 -17.632 1.00 93.44 95 ASP A CA 1
ATOM 758 C C . ASP A 1 95 ? 12.897 -8.675 -18.522 1.00 93.44 95 ASP A C 1
ATOM 760 O O . ASP A 1 95 ? 13.547 -7.978 -19.295 1.00 93.44 95 ASP A O 1
ATOM 764 N N . LEU A 1 96 ? 11.575 -8.518 -18.374 1.00 93.81 96 LEU A N 1
ATOM 765 C CA . LEU A 1 96 ? 10.797 -7.505 -19.096 1.00 93.81 96 LEU A CA 1
ATOM 766 C C . LEU A 1 96 ? 11.126 -6.072 -18.644 1.00 93.81 96 LEU A C 1
ATOM 768 O O . LEU A 1 96 ? 10.862 -5.132 -19.386 1.00 93.81 96 LEU A O 1
ATOM 772 N N . SER A 1 97 ? 11.754 -5.901 -17.472 1.00 94.50 97 SER A N 1
ATOM 773 C CA . SER A 1 97 ? 12.305 -4.603 -17.050 1.00 94.50 97 SER A CA 1
ATOM 774 C C . SER A 1 97 ? 13.594 -4.215 -17.773 1.00 94.50 97 SER A C 1
ATOM 776 O O . SER A 1 97 ? 14.076 -3.096 -17.600 1.00 94.50 97 SER A O 1
ATOM 778 N N . LYS A 1 98 ? 14.184 -5.125 -18.562 1.00 94.38 98 LYS A N 1
ATOM 779 C CA . LYS A 1 98 ? 15.335 -4.799 -19.403 1.00 94.38 98 LYS A CA 1
ATOM 780 C C . LYS A 1 98 ? 14.844 -4.063 -20.651 1.00 94.38 98 LYS A C 1
ATOM 782 O O . LYS A 1 98 ? 13.887 -4.523 -21.282 1.00 94.38 98 LYS A O 1
ATOM 787 N N . PRO A 1 99 ? 15.511 -2.965 -21.030 1.00 95.75 99 PRO A N 1
ATOM 788 C CA . PRO A 1 99 ? 15.073 -2.153 -22.144 1.00 95.75 99 PRO A CA 1
ATOM 789 C C . PRO A 1 99 ? 15.217 -2.900 -23.471 1.00 95.75 99 PRO A C 1
ATOM 791 O O . PRO A 1 99 ? 16.154 -3.682 -23.659 1.00 95.75 99 PRO A O 1
ATOM 794 N N . ILE A 1 100 ? 14.306 -2.649 -24.410 1.00 96.06 100 ILE A N 1
ATOM 795 C CA . ILE A 1 100 ? 14.305 -3.303 -25.731 1.00 96.06 100 ILE A CA 1
ATOM 796 C C . ILE A 1 100 ? 15.584 -3.018 -26.529 1.00 96.06 100 ILE A C 1
ATOM 798 O O . ILE A 1 100 ? 16.054 -3.856 -27.296 1.00 96.06 100 ILE A O 1
ATOM 802 N N . ASP A 1 101 ? 16.186 -1.855 -26.302 1.00 96.19 101 ASP A N 1
ATOM 803 C CA . ASP A 1 101 ? 17.409 -1.347 -26.914 1.00 96.19 101 ASP A CA 1
ATOM 804 C C . ASP A 1 101 ? 18.660 -1.602 -26.050 1.00 96.19 101 ASP A C 1
ATOM 806 O O . ASP A 1 101 ? 19.706 -0.989 -26.264 1.00 96.19 101 ASP A O 1
ATOM 810 N N . ALA A 1 102 ? 18.609 -2.569 -25.120 1.00 94.06 102 ALA A N 1
ATOM 811 C CA . ALA A 1 102 ? 19.696 -2.900 -24.186 1.00 94.06 102 ALA A CA 1
ATOM 812 C C . ALA A 1 102 ? 21.083 -3.078 -24.833 1.00 94.06 102 ALA A C 1
ATOM 814 O O . ALA A 1 102 ? 22.102 -2.808 -24.198 1.00 94.06 102 ALA A O 1
ATOM 815 N N . ARG A 1 103 ? 21.147 -3.530 -26.094 1.00 94.56 103 ARG A N 1
ATOM 816 C CA . ARG A 1 103 ? 22.418 -3.667 -26.828 1.00 94.56 103 ARG A CA 1
ATOM 817 C C . ARG A 1 103 ? 23.095 -2.317 -27.075 1.00 94.56 103 ARG A C 1
ATOM 819 O O . ARG A 1 103 ? 24.313 -2.242 -26.948 1.00 94.56 103 ARG A O 1
ATOM 826 N N . ALA A 1 104 ? 22.324 -1.280 -27.400 1.00 95.31 104 ALA A N 1
ATOM 827 C CA . ALA A 1 104 ? 22.834 0.061 -27.682 1.00 95.31 104 ALA A CA 1
ATOM 828 C C . ALA A 1 104 ? 23.265 0.799 -26.404 1.00 95.31 104 ALA A C 1
ATOM 830 O O . ALA A 1 104 ? 24.207 1.584 -26.429 1.00 95.31 104 ALA A O 1
ATOM 831 N N . VAL A 1 105 ? 22.626 0.496 -25.270 1.00 95.31 105 VAL A N 1
ATOM 832 C CA . VAL A 1 105 ? 22.845 1.183 -23.984 1.00 95.31 105 VAL A CA 1
ATOM 833 C C . VAL A 1 105 ? 23.622 0.348 -22.960 1.00 95.31 105 VAL A C 1
ATOM 835 O O . VAL A 1 105 ? 23.592 0.639 -21.764 1.00 95.31 105 VAL A O 1
ATOM 838 N N . LYS A 1 106 ? 24.328 -0.700 -23.402 1.00 95.56 106 LYS A N 1
ATOM 839 C CA . LYS A 1 106 ? 25.004 -1.677 -22.528 1.00 95.56 106 LYS A CA 1
ATOM 840 C C . LYS A 1 106 ? 25.833 -1.054 -21.384 1.00 95.56 106 LYS A C 1
ATOM 842 O O . LYS A 1 106 ? 25.718 -1.566 -20.270 1.00 95.56 106 LYS A O 1
ATOM 847 N N . PRO A 1 107 ? 26.621 0.024 -21.592 1.00 96.94 107 PRO A N 1
ATOM 848 C CA . PRO A 1 107 ? 27.396 0.646 -20.513 1.00 96.94 107 PRO A CA 1
ATOM 849 C C . PRO A 1 107 ? 26.546 1.234 -19.375 1.00 96.94 107 PRO A C 1
ATOM 851 O O . PRO A 1 107 ? 27.019 1.311 -18.246 1.00 96.94 107 PRO A O 1
ATOM 854 N N . TYR A 1 108 ? 25.296 1.619 -19.651 1.00 95.69 108 TYR A N 1
ATOM 855 C CA . TYR A 1 108 ? 24.402 2.282 -18.695 1.00 95.69 108 TYR A CA 1
ATOM 856 C C . TYR A 1 108 ? 23.485 1.311 -17.935 1.00 95.69 108 TYR A C 1
ATOM 858 O O . TYR A 1 108 ? 22.887 1.684 -16.923 1.00 95.69 108 TYR A O 1
ATOM 866 N N . LEU A 1 109 ? 23.389 0.052 -18.379 1.00 95.06 109 LEU A N 1
ATOM 867 C CA . LEU A 1 109 ? 22.537 -0.962 -17.748 1.00 95.06 109 LEU A CA 1
ATOM 868 C C . LEU A 1 109 ? 22.832 -1.177 -16.251 1.00 95.06 109 LEU A C 1
ATOM 870 O O . LEU A 1 109 ? 21.867 -1.244 -15.489 1.00 95.06 109 LEU A O 1
ATOM 874 N N . PRO A 1 110 ? 24.099 -1.217 -15.779 1.00 96.38 110 PRO A N 1
ATOM 875 C CA . PRO A 1 110 ? 24.377 -1.378 -14.351 1.00 96.38 110 PRO A CA 1
ATOM 876 C C . PRO A 1 110 ? 23.784 -0.251 -13.495 1.00 96.38 110 PRO A C 1
ATOM 878 O O . PRO A 1 110 ? 23.218 -0.509 -12.433 1.00 96.38 110 PRO A O 1
ATOM 881 N N . GLN A 1 111 ? 23.861 0.997 -13.969 1.00 95.88 111 GLN A N 1
ATOM 882 C CA . GLN A 1 111 ? 23.306 2.151 -13.260 1.00 95.88 111 GLN A CA 1
ATOM 883 C C . GLN A 1 111 ? 21.775 2.088 -13.206 1.00 95.88 111 GLN A C 1
ATOM 885 O O . GLN A 1 111 ? 21.177 2.334 -12.156 1.00 95.88 111 GLN A O 1
ATOM 890 N N . MET A 1 112 ? 21.135 1.709 -14.313 1.00 95.94 112 MET A N 1
ATOM 891 C CA . MET A 1 112 ? 19.685 1.515 -14.366 1.00 95.94 112 MET A CA 1
ATOM 892 C C . MET A 1 112 ? 19.232 0.391 -13.420 1.00 95.94 112 MET A C 1
ATOM 894 O O . MET A 1 112 ? 18.255 0.567 -12.692 1.00 95.94 112 MET A O 1
ATOM 898 N N . ASP A 1 113 ? 19.963 -0.726 -13.350 1.00 95.88 113 ASP A N 1
ATOM 899 C CA . ASP A 1 113 ? 19.660 -1.816 -12.415 1.00 95.88 113 ASP A CA 1
ATOM 900 C C . ASP A 1 113 ? 19.821 -1.388 -10.945 1.00 95.88 113 ASP A C 1
ATOM 902 O O . ASP A 1 113 ? 19.003 -1.753 -10.096 1.00 95.88 113 ASP A O 1
ATOM 906 N N . MET A 1 114 ? 20.820 -0.559 -10.621 1.00 96.50 114 MET A N 1
ATOM 907 C CA . MET A 1 114 ? 20.944 0.041 -9.284 1.00 96.50 114 MET A CA 1
ATOM 908 C C . MET A 1 114 ? 19.747 0.943 -8.941 1.00 96.50 114 MET A C 1
ATOM 910 O O . MET A 1 114 ? 19.222 0.876 -7.822 1.00 96.50 114 MET A O 1
ATOM 914 N N . HIS A 1 115 ? 19.280 1.755 -9.894 1.00 96.44 115 HIS A N 1
ATOM 915 C CA . HIS A 1 115 ? 18.107 2.611 -9.709 1.00 96.44 115 HIS A CA 1
ATOM 916 C C . HIS A 1 115 ? 16.834 1.773 -9.507 1.00 96.44 115 HIS A C 1
ATOM 918 O O . HIS A 1 115 ? 16.093 1.980 -8.544 1.00 96.44 115 HIS A O 1
ATOM 924 N N . LYS A 1 116 ? 16.646 0.735 -10.327 1.00 96.19 116 LYS A N 1
ATOM 925 C CA . LYS A 1 116 ? 15.557 -0.243 -10.205 1.00 96.19 116 LYS A CA 1
ATOM 926 C C . LYS A 1 116 ? 15.516 -0.893 -8.822 1.00 96.19 116 LYS A C 1
ATOM 928 O O . LYS A 1 116 ? 14.468 -0.928 -8.176 1.00 96.19 116 LYS A O 1
ATOM 933 N N . ASN A 1 117 ? 16.672 -1.338 -8.325 1.00 95.62 117 ASN A N 1
ATOM 934 C CA . ASN A 1 117 ? 16.801 -1.918 -6.988 1.00 95.62 117 ASN A CA 1
ATOM 935 C C . ASN A 1 117 ? 16.446 -0.917 -5.878 1.00 95.62 117 ASN A C 1
ATOM 937 O O . ASN A 1 117 ? 15.872 -1.303 -4.858 1.00 95.62 117 ASN A O 1
ATOM 941 N N . THR A 1 118 ? 16.765 0.364 -6.067 1.00 95.31 118 THR A N 1
ATOM 942 C CA . THR A 1 118 ? 16.421 1.433 -5.117 1.00 95.31 118 THR A CA 1
ATOM 943 C C . THR A 1 118 ? 14.910 1.643 -5.047 1.00 95.31 118 THR A C 1
ATOM 945 O O . THR A 1 118 ? 14.339 1.583 -3.955 1.00 95.31 118 THR A O 1
ATOM 948 N N . VAL A 1 119 ? 14.251 1.783 -6.200 1.00 96.06 119 VAL A N 1
ATOM 949 C CA . VAL A 1 119 ? 12.787 1.898 -6.303 1.00 96.06 119 VAL A CA 1
ATOM 950 C C . VAL A 1 119 ? 12.106 0.684 -5.671 1.00 96.06 119 VAL A C 1
ATOM 952 O O . VAL A 1 119 ? 11.231 0.834 -4.816 1.00 96.06 119 VAL A O 1
ATOM 955 N N . GLN A 1 120 ? 12.561 -0.529 -6.003 1.00 95.38 120 GLN A N 1
ATOM 956 C CA . GLN A 1 120 ? 12.015 -1.764 -5.440 1.00 95.38 120 GLN A CA 1
ATOM 957 C C . GLN A 1 120 ? 12.128 -1.796 -3.908 1.00 95.38 120 GLN A C 1
ATOM 959 O O . GLN A 1 120 ? 11.157 -2.131 -3.228 1.00 95.38 120 GLN A O 1
ATOM 964 N N . LYS A 1 121 ? 13.289 -1.438 -3.344 1.00 94.44 121 LYS A N 1
ATOM 965 C CA . LYS A 1 121 ? 13.484 -1.382 -1.884 1.00 94.44 121 LYS A CA 1
ATOM 966 C C . LYS A 1 121 ? 12.536 -0.380 -1.226 1.00 94.44 121 LYS A C 1
ATOM 968 O O . LYS A 1 121 ? 11.930 -0.711 -0.209 1.00 94.44 121 LYS A O 1
ATOM 973 N N . LYS A 1 122 ? 12.362 0.810 -1.813 1.00 93.69 122 LYS A N 1
ATOM 974 C CA . LYS A 1 122 ? 11.433 1.831 -1.301 1.00 93.69 122 LYS A CA 1
ATOM 975 C C . LYS A 1 122 ? 9.984 1.336 -1.321 1.00 93.69 122 LYS A C 1
ATOM 977 O O . LYS A 1 122 ? 9.307 1.434 -0.301 1.00 93.69 122 LYS A O 1
ATOM 982 N N . MET A 1 123 ? 9.535 0.725 -2.421 1.00 93.81 123 MET A N 1
ATOM 983 C CA . MET A 1 123 ? 8.195 0.124 -2.503 1.00 93.81 123 MET A CA 1
ATOM 984 C C . MET A 1 123 ? 7.988 -0.969 -1.447 1.00 93.81 123 MET A C 1
ATOM 986 O O . MET A 1 123 ? 6.969 -0.975 -0.760 1.00 93.81 123 MET A O 1
ATOM 990 N N . MET A 1 124 ? 8.960 -1.872 -1.281 1.00 92.50 124 MET A N 1
ATOM 991 C CA . MET A 1 124 ? 8.886 -2.935 -0.272 1.00 92.50 124 MET A CA 1
ATOM 992 C C . MET A 1 124 ? 8.827 -2.379 1.154 1.00 92.50 124 MET A C 1
ATOM 994 O O . MET A 1 124 ? 8.092 -2.918 1.976 1.00 92.50 124 MET A O 1
ATOM 998 N N . ASN A 1 125 ? 9.546 -1.292 1.443 1.00 91.06 125 ASN A N 1
ATOM 999 C CA . ASN A 1 125 ? 9.494 -0.634 2.747 1.00 91.06 125 ASN A CA 1
ATOM 1000 C C . ASN A 1 125 ? 8.105 -0.036 3.031 1.00 91.06 125 ASN A C 1
ATOM 1002 O O . ASN A 1 125 ? 7.536 -0.262 4.095 1.00 91.06 125 ASN A O 1
ATOM 1006 N N . ILE A 1 126 ? 7.512 0.653 2.049 1.00 90.38 126 ILE A N 1
ATOM 1007 C CA . ILE A 1 126 ? 6.140 1.178 2.153 1.00 90.38 126 ILE A CA 1
ATOM 1008 C C . ILE A 1 126 ? 5.138 0.045 2.408 1.00 90.38 126 ILE A C 1
ATOM 1010 O O . ILE A 1 126 ? 4.287 0.155 3.289 1.00 90.38 126 ILE A O 1
ATOM 1014 N N . LEU A 1 127 ? 5.257 -1.068 1.677 1.00 90.75 127 LEU A N 1
ATOM 1015 C CA . LEU A 1 127 ? 4.419 -2.248 1.897 1.00 90.75 127 LEU A CA 1
ATOM 1016 C C . LEU A 1 127 ? 4.612 -2.853 3.289 1.00 90.75 127 LEU A C 1
ATOM 1018 O O . LEU A 1 127 ? 3.632 -3.253 3.914 1.00 90.75 127 LEU A O 1
ATOM 1022 N N . GLY A 1 128 ? 5.852 -2.902 3.779 1.00 89.62 128 GLY A N 1
ATOM 1023 C CA . GLY A 1 128 ? 6.171 -3.325 5.141 1.00 89.62 128 GLY A CA 1
ATOM 1024 C C . GLY A 1 128 ? 5.450 -2.473 6.182 1.00 89.62 128 GLY A C 1
ATOM 1025 O O . GLY A 1 128 ? 4.768 -3.022 7.042 1.00 89.62 128 GLY A O 1
ATOM 1026 N N . ASN A 1 129 ? 5.508 -1.145 6.043 1.00 87.75 129 ASN A N 1
ATOM 1027 C CA . ASN A 1 129 ? 4.834 -0.208 6.945 1.00 87.75 129 ASN A CA 1
ATOM 1028 C C . ASN A 1 129 ? 3.310 -0.401 6.954 1.00 87.75 129 ASN A C 1
ATOM 1030 O O . ASN A 1 129 ? 2.711 -0.500 8.024 1.00 87.75 129 ASN A O 1
ATOM 1034 N N . ILE A 1 130 ? 2.682 -0.503 5.776 1.00 89.38 130 ILE A N 1
ATOM 1035 C CA . ILE A 1 130 ? 1.235 -0.753 5.661 1.00 89.38 130 ILE A CA 1
ATOM 1036 C C . ILE A 1 130 ? 0.861 -2.070 6.349 1.00 89.38 130 ILE A C 1
ATOM 1038 O O . ILE A 1 130 ? -0.036 -2.102 7.193 1.00 89.38 130 ILE A O 1
ATOM 1042 N N . ASN A 1 131 ? 1.556 -3.157 6.000 1.00 90.19 131 ASN A N 1
ATOM 1043 C CA . ASN A 1 131 ? 1.253 -4.484 6.528 1.00 90.19 131 ASN A CA 1
ATOM 1044 C C . ASN A 1 131 ? 1.478 -4.561 8.039 1.00 90.19 131 ASN A C 1
ATOM 1046 O O . ASN A 1 131 ? 0.699 -5.218 8.723 1.00 90.19 131 ASN A O 1
ATOM 1050 N N . GLN A 1 132 ? 2.496 -3.877 8.571 1.00 89.25 132 GLN A N 1
ATOM 1051 C CA . GLN A 1 132 ? 2.732 -3.819 10.010 1.00 89.25 132 GLN A CA 1
ATOM 1052 C C . GLN A 1 132 ? 1.582 -3.113 10.733 1.00 89.25 132 GLN A C 1
ATOM 1054 O O . GLN A 1 132 ? 1.093 -3.629 11.731 1.00 89.25 132 GLN A O 1
ATOM 1059 N N . ILE A 1 133 ? 1.089 -1.983 10.210 1.00 88.44 133 ILE A N 1
ATOM 1060 C CA . ILE A 1 133 ? -0.049 -1.273 10.815 1.00 88.44 133 ILE A CA 1
ATOM 1061 C C . ILE A 1 133 ? -1.310 -2.145 10.804 1.00 88.44 133 ILE A C 1
ATOM 1063 O O . ILE A 1 133 ? -2.025 -2.185 11.805 1.00 88.44 133 ILE A O 1
ATOM 1067 N N . PHE A 1 134 ? -1.581 -2.862 9.708 1.00 88.88 134 PHE A N 1
ATOM 1068 C CA . PHE A 1 134 ? -2.720 -3.785 9.654 1.00 88.88 134 PHE A CA 1
ATOM 1069 C C . PHE A 1 134 ? -2.551 -4.974 10.594 1.00 88.88 134 PHE A C 1
ATOM 1071 O O . PHE A 1 134 ? -3.504 -5.328 11.278 1.00 88.88 134 PHE A O 1
ATOM 1078 N N . LYS A 1 135 ? -1.345 -5.540 10.692 1.00 90.44 135 LYS A N 1
ATOM 1079 C CA . LYS A 1 135 ? -1.047 -6.627 11.629 1.00 90.44 135 LYS A CA 1
ATOM 1080 C C . LYS A 1 135 ? -1.235 -6.190 13.082 1.00 90.44 135 LYS A C 1
ATOM 1082 O O . LYS A 1 135 ? -1.821 -6.938 13.855 1.00 90.44 135 LYS A O 1
ATOM 1087 N N . ASP A 1 136 ? -0.774 -4.995 13.440 1.00 89.19 136 ASP A N 1
ATOM 1088 C CA . ASP A 1 136 ? -0.964 -4.435 14.782 1.00 89.19 136 ASP A CA 1
ATOM 1089 C C . ASP A 1 136 ? -2.456 -4.218 15.075 1.00 89.19 136 ASP A C 1
ATOM 1091 O O . ASP A 1 136 ? -2.938 -4.584 16.145 1.00 89.19 136 ASP A O 1
ATOM 1095 N N . PHE A 1 137 ? -3.207 -3.677 14.108 1.00 87.00 137 PHE A N 1
ATOM 1096 C CA . PHE A 1 137 ? -4.653 -3.485 14.231 1.00 87.00 137 PHE A CA 1
ATOM 1097 C C . PHE A 1 137 ? -5.401 -4.810 14.418 1.00 87.00 137 PHE A C 1
ATOM 1099 O O . PHE A 1 137 ? -6.220 -4.927 15.330 1.00 87.00 137 PHE A O 1
ATOM 1106 N N . ASP A 1 138 ? -5.118 -5.801 13.570 1.00 86.44 138 ASP A N 1
ATOM 1107 C CA . ASP A 1 138 ? -5.741 -7.124 13.627 1.00 86.44 138 ASP A CA 1
ATOM 1108 C C . ASP A 1 138 ? -5.361 -7.851 14.925 1.00 86.44 138 ASP A C 1
ATOM 1110 O O . ASP A 1 138 ? -6.239 -8.381 15.596 1.00 86.44 138 ASP A O 1
ATOM 1114 N N . GLY A 1 139 ? -4.098 -7.776 15.356 1.00 88.62 139 GLY A N 1
ATOM 1115 C CA . GLY A 1 139 ? -3.643 -8.376 16.612 1.00 88.62 139 GLY A CA 1
ATOM 1116 C C . GLY A 1 139 ? -4.308 -7.766 17.847 1.00 88.62 139 GLY A C 1
ATOM 1117 O O . GLY A 1 139 ? -4.791 -8.494 18.712 1.00 88.62 139 GLY A O 1
ATOM 1118 N N . CYS A 1 140 ? -4.402 -6.434 17.928 1.00 87.06 140 CYS A N 1
ATOM 1119 C CA . CYS A 1 140 ? -5.111 -5.785 19.034 1.00 87.06 140 CYS A CA 1
ATOM 1120 C C . CYS A 1 140 ? -6.614 -6.098 19.021 1.00 87.06 140 CYS A C 1
ATOM 1122 O O . CYS A 1 140 ? -7.216 -6.255 20.084 1.00 87.06 140 CYS A O 1
ATOM 1124 N N . TYR A 1 141 ? -7.215 -6.190 17.832 1.00 84.12 141 TYR A N 1
ATOM 1125 C CA . TYR A 1 141 ? -8.605 -6.606 17.667 1.00 84.12 141 TYR A CA 1
ATOM 1126 C C . TYR A 1 141 ? -8.817 -8.050 18.148 1.00 84.12 141 TYR A C 1
ATOM 1128 O O . TYR A 1 141 ? -9.750 -8.307 18.905 1.00 84.12 141 TYR A O 1
ATOM 1136 N N . ASP A 1 142 ? -7.930 -8.977 17.788 1.00 86.06 142 ASP A N 1
ATOM 1137 C CA . ASP A 1 142 ? -8.023 -10.382 18.190 1.00 86.06 142 ASP A CA 1
ATOM 1138 C C . ASP A 1 142 ? -7.859 -10.558 19.703 1.00 86.06 142 ASP A C 1
ATOM 1140 O O . ASP A 1 142 ? -8.631 -11.298 20.308 1.00 86.06 142 ASP A O 1
ATOM 1144 N N . THR A 1 143 ? -6.943 -9.831 20.353 1.00 85.75 143 THR A N 1
ATOM 1145 C CA . THR A 1 143 ? -6.846 -9.813 21.827 1.00 85.75 143 THR A CA 1
ATOM 1146 C C . THR A 1 143 ? -8.142 -9.320 22.470 1.00 85.75 143 THR A C 1
ATOM 1148 O O . THR A 1 143 ? -8.585 -9.844 23.494 1.00 85.75 143 THR A O 1
ATOM 1151 N N . PHE A 1 144 ? -8.811 -8.342 21.857 1.00 81.56 144 PHE A N 1
ATOM 1152 C CA . PHE A 1 144 ? -10.106 -7.902 22.355 1.00 81.56 144 PHE A CA 1
ATOM 1153 C C . PHE A 1 144 ? -11.196 -8.966 22.162 1.00 81.56 144 PHE A C 1
ATOM 1155 O O . PHE A 1 144 ? -11.963 -9.210 23.093 1.00 81.56 144 PHE A O 1
ATOM 1162 N N . ILE A 1 145 ? -11.263 -9.625 21.001 1.00 80.25 145 ILE A N 1
ATOM 1163 C CA . ILE A 1 145 ? -12.321 -10.591 20.646 1.00 80.25 145 ILE A CA 1
ATOM 1164 C C . ILE A 1 145 ? -12.118 -11.993 21.218 1.00 80.25 145 ILE A C 1
ATOM 1166 O O . ILE A 1 145 ? -13.108 -12.670 21.487 1.00 80.25 145 ILE A O 1
ATOM 1170 N N . ASN A 1 146 ? -10.884 -12.404 21.496 1.00 83.25 146 ASN A N 1
ATOM 1171 C CA . ASN A 1 146 ? -10.583 -13.719 22.063 1.00 83.25 146 ASN A CA 1
ATOM 1172 C C . ASN A 1 146 ? -10.296 -13.623 23.567 1.00 83.25 146 ASN A C 1
ATOM 1174 O O . ASN A 1 146 ? -10.996 -14.258 24.354 1.00 83.25 146 ASN A O 1
ATOM 1178 N N . ASP A 1 147 ? -9.455 -12.680 24.003 1.00 82.69 147 ASP A N 1
ATOM 1179 C CA . ASP A 1 147 ? -8.956 -12.632 25.394 1.00 82.69 147 ASP A CA 1
ATOM 1180 C C . ASP A 1 147 ? -9.773 -11.716 26.324 1.00 82.69 147 ASP A C 1
ATOM 1182 O O . ASP A 1 147 ? -9.618 -11.741 27.541 1.00 82.69 147 ASP A O 1
ATOM 1186 N N . GLY A 1 148 ? -10.656 -10.888 25.762 1.00 75.62 148 GLY A N 1
ATOM 1187 C CA . GLY A 1 148 ? -11.607 -10.058 26.512 1.00 75.62 148 GLY A CA 1
ATOM 1188 C C . GLY A 1 148 ? -10.983 -8.774 27.041 1.00 75.62 148 GLY A C 1
ATOM 1189 O O . GLY A 1 148 ? -11.587 -8.078 27.853 1.00 75.62 148 GLY A O 1
ATOM 1190 N N . ASN A 1 149 ? -9.775 -8.450 26.578 1.00 81.25 149 ASN A N 1
ATOM 1191 C CA . ASN A 1 149 ? -9.031 -7.279 27.003 1.00 81.25 149 ASN A CA 1
ATOM 1192 C C . ASN A 1 149 ? -9.147 -6.154 25.955 1.00 81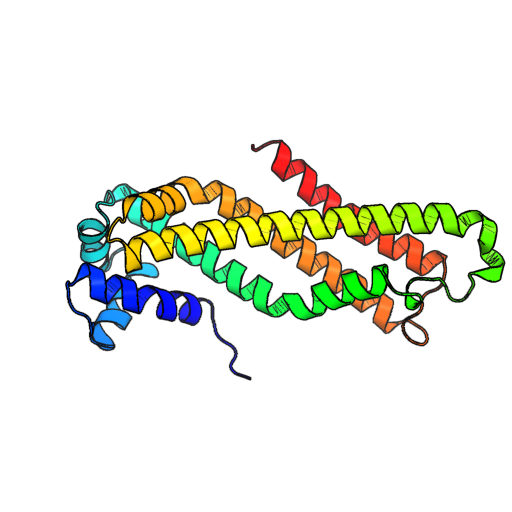.25 149 ASN A C 1
ATOM 1194 O O . ASN A 1 149 ? -8.474 -6.216 24.924 1.00 81.25 149 ASN A O 1
ATOM 1198 N N . PRO A 1 150 ? -9.957 -5.104 26.194 1.00 77.62 150 PRO A N 1
ATOM 1199 C CA . PRO A 1 150 ? -10.105 -3.989 25.258 1.00 77.62 150 PRO A CA 1
ATOM 1200 C C . PRO A 1 150 ? -8.919 -3.016 25.275 1.00 77.62 150 PRO A C 1
ATOM 1202 O O . PRO A 1 150 ? -8.803 -2.193 24.366 1.00 77.62 150 PRO A O 1
ATOM 1205 N N . ALA A 1 151 ? -8.039 -3.069 26.284 1.00 83.38 151 ALA A N 1
ATOM 1206 C CA . ALA A 1 151 ? -7.006 -2.052 26.482 1.00 83.38 151 ALA A CA 1
ATOM 1207 C C . ALA A 1 151 ? -6.016 -1.933 25.304 1.00 83.38 151 ALA A C 1
ATOM 1209 O O . ALA A 1 151 ? -5.767 -0.804 24.879 1.00 83.38 151 ALA A O 1
ATOM 1210 N N . PRO A 1 152 ? -5.493 -3.026 24.705 1.00 86.50 152 PRO A N 1
ATOM 1211 C CA . PRO A 1 152 ? -4.615 -2.931 23.537 1.00 86.50 152 PRO A CA 1
ATOM 1212 C C . PRO A 1 152 ? -5.307 -2.291 22.331 1.00 86.50 152 PRO A C 1
ATOM 1214 O O . PRO A 1 152 ? -4.737 -1.412 21.689 1.00 86.50 152 PRO A O 1
ATOM 1217 N N . PHE A 1 153 ? -6.557 -2.677 22.057 1.00 82.75 153 PHE A N 1
ATOM 1218 C CA . PHE A 1 153 ? -7.337 -2.130 20.946 1.00 82.75 153 PHE A CA 1
ATOM 1219 C C . PHE A 1 153 ? -7.680 -0.653 21.154 1.00 82.75 153 PHE A C 1
ATOM 1221 O O . PHE A 1 153 ? -7.496 0.156 20.245 1.00 82.75 153 PHE A O 1
ATOM 1228 N N . ARG A 1 154 ? -8.083 -0.270 22.371 1.00 79.56 154 ARG A N 1
ATOM 1229 C CA . ARG A 1 154 ? -8.285 1.136 22.742 1.00 79.56 154 ARG A CA 1
ATOM 1230 C C . ARG A 1 154 ? -6.997 1.940 22.572 1.00 79.56 154 ARG A C 1
ATOM 1232 O O . ARG A 1 154 ? -7.020 2.968 21.905 1.00 79.56 154 ARG A O 1
ATOM 1239 N N . ASN A 1 155 ? -5.878 1.469 23.124 1.00 83.62 155 ASN A N 1
ATOM 1240 C CA . ASN A 1 155 ? -4.589 2.162 23.038 1.00 83.62 155 ASN A CA 1
ATOM 1241 C C . ASN A 1 155 ? -4.124 2.317 21.587 1.00 83.62 155 ASN A C 1
ATOM 1243 O O . ASN A 1 155 ? -3.629 3.381 21.207 1.00 83.62 155 ASN A O 1
ATOM 1247 N N . PHE A 1 156 ? -4.330 1.287 20.761 1.00 84.69 156 PHE A N 1
ATOM 1248 C CA . PHE A 1 156 ? -4.087 1.375 19.328 1.00 84.69 156 PHE A CA 1
ATOM 1249 C C . PHE A 1 156 ? -4.922 2.499 18.710 1.00 84.69 156 PHE A C 1
ATOM 1251 O O . PHE A 1 156 ? -4.360 3.390 18.082 1.00 84.69 156 PHE A O 1
ATOM 1258 N N . LEU A 1 157 ? -6.241 2.512 18.922 1.00 79.38 157 LEU A N 1
ATOM 1259 C CA . LEU A 1 157 ? -7.127 3.506 18.311 1.00 79.38 157 LEU A CA 1
ATOM 1260 C C . LEU A 1 157 ? -6.847 4.933 18.800 1.00 79.38 157 LEU A C 1
ATOM 1262 O O . LEU A 1 157 ? -6.809 5.844 17.976 1.00 79.38 157 LEU A O 1
ATOM 1266 N N . VAL A 1 158 ? -6.555 5.131 20.087 1.00 78.06 158 VAL A N 1
ATOM 1267 C CA . VAL A 1 158 ? -6.196 6.448 20.648 1.00 78.06 158 VAL A CA 1
ATOM 1268 C C . VAL A 1 158 ? -4.899 6.987 20.033 1.00 78.06 158 VAL A C 1
ATOM 1270 O O . VAL A 1 158 ? -4.813 8.164 19.695 1.00 78.06 158 VAL A O 1
ATOM 1273 N N . THR A 1 159 ? -3.899 6.129 19.815 1.00 77.19 159 THR A N 1
ATOM 1274 C CA . THR A 1 159 ? -2.596 6.533 19.244 1.00 77.19 159 THR A CA 1
ATOM 1275 C C . THR A 1 159 ? -2.551 6.482 17.713 1.00 77.19 159 THR A C 1
ATOM 1277 O O . THR A 1 159 ? -1.568 6.883 17.086 1.00 77.19 159 THR A O 1
ATOM 1280 N N . SER A 1 160 ? -3.620 6.005 17.073 1.00 72.81 160 SER A N 1
ATOM 1281 C CA . SER A 1 160 ? -3.620 5.702 15.640 1.00 72.81 160 SER A CA 1
ATOM 1282 C C . SER A 1 160 ? -3.717 6.916 14.722 1.00 72.81 160 SER A C 1
ATOM 1284 O O . SER A 1 160 ? -3.531 6.742 13.520 1.00 72.81 160 SER A O 1
ATOM 1286 N N . HIS A 1 161 ? -3.940 8.135 15.232 1.00 69.62 161 HIS A N 1
ATOM 1287 C CA . HIS A 1 161 ? -3.974 9.337 14.389 1.00 69.62 161 HIS A CA 1
ATOM 1288 C C . HIS A 1 161 ? -2.707 9.442 13.525 1.00 69.62 161 HIS A C 1
ATOM 1290 O O . HIS A 1 161 ? -2.785 9.637 12.314 1.00 69.62 161 HIS A O 1
ATOM 1296 N N . PHE A 1 162 ? -1.533 9.193 14.112 1.00 71.06 162 PHE A N 1
ATOM 1297 C CA . PHE A 1 162 ? -0.273 9.189 13.370 1.00 71.06 162 PHE A CA 1
ATOM 1298 C C . PHE A 1 162 ? -0.170 8.031 12.362 1.00 71.06 162 PHE A C 1
ATOM 1300 O O . PHE A 1 162 ? 0.216 8.217 11.207 1.00 71.06 162 PHE A O 1
ATOM 1307 N N . ARG A 1 163 ? -0.589 6.828 12.768 1.00 74.12 163 ARG A N 1
ATOM 1308 C CA . ARG A 1 163 ? -0.593 5.633 11.908 1.00 74.12 163 ARG A CA 1
ATOM 1309 C C . ARG A 1 163 ? -1.548 5.789 10.716 1.00 74.12 163 ARG A C 1
ATOM 1311 O O . ARG A 1 163 ? -1.244 5.309 9.627 1.00 74.12 163 ARG A O 1
ATOM 1318 N N . TYR A 1 164 ? -2.662 6.500 10.890 1.00 74.88 164 TYR A N 1
ATOM 1319 C CA . TYR A 1 164 ? -3.601 6.864 9.826 1.00 74.88 164 TYR A CA 1
ATOM 1320 C C . TYR A 1 164 ? -2.945 7.760 8.772 1.00 74.88 164 TYR A C 1
ATOM 1322 O O . TYR A 1 164 ? -3.085 7.493 7.578 1.00 74.88 164 TYR A O 1
ATOM 1330 N N . TRP A 1 165 ? -2.191 8.776 9.202 1.00 75.62 165 TRP A N 1
ATOM 1331 C CA . TRP A 1 165 ? -1.431 9.624 8.285 1.00 75.62 165 TRP A CA 1
ATOM 1332 C C . TRP A 1 165 ? -0.437 8.794 7.474 1.00 75.62 165 TRP A C 1
ATOM 1334 O O . TRP A 1 165 ? -0.453 8.862 6.246 1.00 75.62 165 TRP A O 1
ATOM 1344 N N . ILE A 1 166 ? 0.344 7.929 8.133 1.00 81.19 166 ILE A N 1
ATOM 1345 C CA . ILE A 1 166 ? 1.268 7.008 7.449 1.00 81.19 166 ILE A CA 1
ATOM 1346 C C . ILE A 1 166 ? 0.530 6.142 6.422 1.00 81.19 166 ILE A C 1
ATOM 1348 O O . ILE A 1 166 ? 0.992 6.035 5.286 1.00 81.19 166 ILE A O 1
ATOM 1352 N N . LEU A 1 167 ? -0.614 5.547 6.778 1.00 84.94 167 LEU A N 1
ATOM 1353 C CA . LEU A 1 167 ? -1.410 4.739 5.847 1.00 84.94 167 LEU A CA 1
ATOM 1354 C C . LEU A 1 167 ? -1.874 5.547 4.634 1.00 84.94 167 LEU A C 1
ATOM 1356 O O . LEU A 1 167 ? -1.762 5.055 3.511 1.00 84.94 167 LEU A O 1
ATOM 1360 N N . GLY A 1 168 ? -2.352 6.775 4.844 1.00 84.38 168 GLY A N 1
ATOM 1361 C CA . GLY A 1 168 ? -2.761 7.669 3.764 1.00 84.38 168 GLY A CA 1
ATOM 1362 C C . GLY A 1 168 ? -1.622 7.990 2.810 1.00 84.38 168 GLY A C 1
ATOM 1363 O O . GLY A 1 168 ? -1.777 7.830 1.596 1.00 84.38 168 GLY A O 1
ATOM 1364 N N . TYR A 1 169 ? -0.454 8.342 3.347 1.00 83.00 169 TYR A N 1
ATOM 1365 C CA . TYR A 1 169 ? 0.746 8.600 2.551 1.00 83.00 169 TYR A CA 1
ATOM 1366 C C . TYR A 1 169 ? 1.183 7.364 1.768 1.00 83.00 169 TYR A C 1
ATOM 1368 O O . TYR A 1 169 ? 1.364 7.422 0.551 1.00 83.00 169 TYR A O 1
ATOM 1376 N N . CYS A 1 170 ? 1.289 6.221 2.446 1.00 85.69 170 CYS A N 1
ATOM 1377 C CA . CYS A 1 170 ? 1.730 4.971 1.842 1.00 85.69 170 CYS A CA 1
ATOM 1378 C C . CYS A 1 170 ? 0.768 4.505 0.736 1.00 85.69 170 CYS A C 1
ATOM 1380 O O . CYS A 1 170 ? 1.211 4.134 -0.350 1.00 85.69 170 CYS A O 1
ATOM 1382 N N . CYS A 1 171 ? -0.547 4.569 0.968 1.00 87.12 171 CYS A N 1
ATOM 1383 C CA . CYS A 1 171 ? -1.543 4.203 -0.041 1.00 87.12 171 CYS A CA 1
ATOM 1384 C C . CYS A 1 171 ? -1.510 5.155 -1.243 1.00 87.12 171 CYS A C 1
ATOM 1386 O O . CYS A 1 171 ? -1.558 4.694 -2.382 1.00 87.12 171 CYS A O 1
ATOM 1388 N N . THR A 1 172 ? -1.382 6.462 -1.006 1.00 88.44 172 THR A N 1
ATOM 1389 C CA . THR A 1 172 ? -1.316 7.471 -2.075 1.00 88.44 172 THR A CA 1
ATOM 1390 C C . THR A 1 172 ? -0.062 7.290 -2.931 1.00 88.44 172 THR A C 1
ATOM 1392 O O . THR A 1 172 ? -0.154 7.271 -4.158 1.00 88.44 172 THR A O 1
ATOM 1395 N N . ALA A 1 173 ? 1.096 7.050 -2.305 1.00 89.69 173 ALA A N 1
ATOM 1396 C CA . ALA A 1 173 ? 2.342 6.755 -3.010 1.00 89.69 173 ALA A CA 1
ATOM 1397 C C . ALA A 1 173 ? 2.202 5.527 -3.925 1.00 89.69 173 ALA A C 1
ATOM 1399 O O . ALA A 1 173 ? 2.619 5.562 -5.082 1.00 89.69 173 ALA A O 1
ATOM 1400 N N . LEU A 1 174 ? 1.571 4.455 -3.434 1.00 89.88 174 LEU A N 1
ATOM 1401 C CA . LEU A 1 174 ? 1.354 3.236 -4.216 1.00 89.88 174 LEU A CA 1
ATOM 1402 C C . LEU A 1 174 ? 0.375 3.446 -5.378 1.00 89.88 174 LEU A C 1
ATOM 1404 O O . LEU A 1 174 ? 0.620 2.921 -6.462 1.00 89.88 174 LEU A O 1
ATOM 1408 N N . ILE A 1 175 ? -0.683 4.242 -5.188 1.00 90.38 175 ILE A N 1
ATOM 1409 C CA . ILE A 1 175 ? -1.621 4.610 -6.262 1.00 90.38 175 ILE A CA 1
ATOM 1410 C C . ILE A 1 175 ? -0.898 5.404 -7.356 1.00 90.38 175 ILE A C 1
ATOM 1412 O O . ILE A 1 175 ? -1.047 5.103 -8.539 1.00 90.38 175 ILE A O 1
ATOM 1416 N N . HIS A 1 176 ? -0.071 6.383 -6.987 1.00 91.56 176 HIS A N 1
ATOM 1417 C CA . HIS A 1 176 ? 0.723 7.126 -7.965 1.00 91.56 176 HIS A CA 1
ATOM 1418 C C . HIS A 1 176 ? 1.738 6.233 -8.683 1.00 91.56 176 HIS A C 1
ATOM 1420 O O . HIS A 1 176 ? 1.875 6.339 -9.899 1.00 91.56 176 HIS A O 1
ATOM 1426 N N . CYS A 1 177 ? 2.387 5.302 -7.975 1.00 92.38 177 CYS A N 1
ATOM 1427 C CA . CYS A 1 177 ? 3.272 4.322 -8.606 1.00 92.38 177 CYS A CA 1
ATOM 1428 C C . CYS A 1 177 ? 2.528 3.462 -9.633 1.00 92.38 177 CYS A C 1
ATOM 1430 O O . CYS A 1 177 ? 3.019 3.264 -10.742 1.00 92.38 177 CYS A O 1
ATOM 1432 N N . GLN A 1 178 ? 1.330 2.993 -9.285 1.00 92.44 178 GLN A N 1
ATOM 1433 C CA . GLN A 1 178 ? 0.461 2.247 -10.190 1.00 92.44 178 GLN A CA 1
ATOM 1434 C C . GLN A 1 178 ? 0.083 3.069 -11.429 1.00 92.44 178 GLN A C 1
ATOM 1436 O O . GLN A 1 178 ? 0.175 2.561 -12.546 1.00 92.44 178 GLN A O 1
ATOM 1441 N N . ASN A 1 179 ? -0.349 4.318 -11.246 1.00 93.00 179 ASN A N 1
ATOM 1442 C CA . ASN A 1 179 ? -0.779 5.175 -12.351 1.00 93.00 179 ASN A CA 1
ATOM 1443 C C . ASN A 1 179 ? 0.384 5.469 -13.304 1.00 93.00 179 ASN A C 1
ATOM 1445 O O . ASN A 1 179 ? 0.228 5.363 -14.518 1.00 93.00 179 ASN A O 1
ATOM 1449 N N . THR A 1 180 ? 1.560 5.771 -12.748 1.00 94.94 180 THR A N 1
ATOM 1450 C CA . THR A 1 180 ? 2.797 5.940 -13.515 1.00 94.94 180 THR A CA 1
ATOM 1451 C C . THR A 1 180 ? 3.114 4.669 -14.292 1.00 94.94 180 THR A C 1
ATOM 1453 O O . THR A 1 180 ? 3.217 4.723 -15.511 1.00 94.94 180 THR A O 1
ATOM 1456 N N . PHE A 1 181 ? 3.192 3.515 -13.625 1.00 95.38 181 PHE A N 1
ATOM 1457 C CA . PHE A 1 181 ? 3.485 2.241 -14.282 1.00 95.38 181 PHE A CA 1
ATOM 1458 C C . PHE A 1 181 ? 2.521 1.939 -15.437 1.00 95.38 181 PHE A C 1
ATOM 1460 O O . PHE A 1 181 ? 2.966 1.657 -16.546 1.00 95.38 181 PHE A O 1
ATOM 1467 N N . THR A 1 182 ? 1.214 2.063 -15.197 1.00 93.88 182 THR A N 1
ATOM 1468 C CA . THR A 1 182 ? 0.176 1.794 -16.207 1.00 93.88 182 THR A CA 1
ATOM 1469 C C . THR A 1 182 ? 0.376 2.678 -17.439 1.00 93.88 182 THR A C 1
ATOM 1471 O O . THR A 1 182 ? 0.439 2.167 -18.551 1.00 93.88 182 THR A O 1
ATOM 1474 N N . ARG A 1 183 ? 0.617 3.982 -17.242 1.00 94.81 183 ARG A N 1
ATOM 1475 C CA . ARG A 1 183 ? 0.835 4.941 -18.334 1.00 94.81 183 ARG A CA 1
ATOM 1476 C C . ARG A 1 183 ? 2.027 4.587 -19.232 1.00 94.81 183 ARG A C 1
ATOM 1478 O O . ARG A 1 183 ? 1.948 4.778 -20.446 1.00 94.81 183 ARG A O 1
ATOM 1485 N N . TYR A 1 184 ? 3.137 4.112 -18.663 1.00 95.62 184 TYR A N 1
ATOM 1486 C CA . TYR A 1 184 ? 4.275 3.670 -19.480 1.00 95.62 184 TYR A CA 1
ATOM 1487 C C . TYR A 1 184 ? 3.985 2.328 -20.158 1.00 95.62 184 TYR A C 1
ATOM 1489 O O . TYR A 1 184 ? 4.334 2.148 -21.323 1.00 95.62 184 TYR A O 1
ATOM 1497 N N . MET A 1 185 ? 3.318 1.399 -19.467 1.00 94.56 185 MET A N 1
ATOM 1498 C CA . MET A 1 185 ? 2.974 0.091 -20.033 1.00 94.56 185 MET A CA 1
ATOM 1499 C C . MET A 1 185 ? 1.985 0.175 -21.198 1.00 94.56 185 MET A C 1
ATOM 1501 O O . MET A 1 185 ? 2.129 -0.605 -22.139 1.00 94.56 185 MET A O 1
ATOM 1505 N N . ASP A 1 186 ? 1.068 1.145 -21.199 1.00 93.06 186 ASP A N 1
ATOM 1506 C CA . ASP A 1 186 ? 0.120 1.369 -22.302 1.00 93.06 186 ASP A CA 1
ATOM 1507 C C . ASP A 1 186 ? 0.822 1.636 -23.646 1.00 93.06 186 ASP A C 1
ATOM 1509 O O . ASP A 1 186 ? 0.292 1.304 -24.703 1.00 93.06 186 ASP A O 1
ATOM 1513 N N . ASN A 1 187 ? 2.039 2.191 -23.609 1.00 89.56 187 ASN A N 1
ATOM 1514 C CA . ASN A 1 187 ? 2.854 2.490 -24.792 1.00 89.56 187 ASN A CA 1
ATOM 1515 C C . ASN A 1 187 ? 4.032 1.515 -24.972 1.00 89.56 187 ASN A C 1
ATOM 1517 O O . ASN A 1 187 ? 4.932 1.763 -25.776 1.00 89.56 187 ASN A O 1
ATOM 1521 N N . SER A 1 188 ? 4.061 0.425 -24.203 1.00 93.44 188 SER A N 1
ATOM 1522 C CA . SER A 1 188 ? 5.148 -0.552 -24.241 1.00 93.44 188 SER A CA 1
ATOM 1523 C C . SER A 1 188 ? 5.009 -1.525 -25.412 1.00 93.44 188 SER A C 1
ATOM 1525 O O . SER A 1 188 ? 3.912 -1.849 -25.869 1.00 93.44 188 SER A O 1
ATOM 1527 N N . ILE A 1 189 ? 6.136 -2.066 -25.872 1.00 91.94 189 ILE A N 1
ATOM 1528 C CA . ILE A 1 189 ? 6.148 -3.137 -26.871 1.00 91.94 189 ILE A CA 1
ATOM 1529 C C . ILE A 1 189 ? 6.358 -4.448 -26.124 1.00 91.94 189 ILE A C 1
ATOM 1531 O O . ILE A 1 189 ? 7.422 -4.677 -25.555 1.00 91.94 189 ILE A O 1
ATOM 1535 N N . LYS A 1 190 ? 5.342 -5.320 -26.116 1.00 90.81 190 LYS A N 1
ATOM 1536 C CA . LYS A 1 190 ? 5.378 -6.613 -25.402 1.00 90.81 190 LYS A CA 1
ATOM 1537 C C . LYS A 1 190 ? 5.771 -6.468 -23.917 1.00 90.81 190 LYS A C 1
ATOM 1539 O O . LYS A 1 190 ? 6.520 -7.292 -23.397 1.00 90.81 190 LYS A O 1
ATOM 1544 N N . ASN A 1 191 ? 5.257 -5.438 -23.236 1.00 91.00 191 ASN A N 1
ATOM 1545 C CA . ASN A 1 191 ? 5.572 -5.103 -21.836 1.00 91.00 191 ASN A CA 1
ATOM 1546 C C . ASN A 1 191 ? 7.036 -4.703 -21.579 1.00 91.00 191 ASN A C 1
ATOM 1548 O O . ASN A 1 191 ? 7.502 -4.759 -20.439 1.00 91.00 191 ASN A O 1
ATOM 1552 N N . GLN A 1 192 ? 7.760 -4.302 -22.625 1.00 95.31 192 GLN A N 1
ATOM 1553 C CA . GLN A 1 192 ? 9.114 -3.773 -22.534 1.00 95.31 192 GLN A CA 1
ATOM 1554 C C . GLN A 1 192 ? 9.158 -2.322 -23.023 1.00 95.31 192 GLN A C 1
ATOM 1556 O O . GLN A 1 192 ? 8.427 -1.924 -23.934 1.00 95.31 192 GLN A O 1
ATOM 1561 N N . LEU A 1 193 ? 10.036 -1.540 -22.406 1.00 96.88 193 LEU A N 1
ATOM 1562 C CA . LEU A 1 193 ? 10.243 -0.119 -22.677 1.00 96.88 193 LEU A CA 1
ATOM 1563 C C . LEU A 1 193 ? 11.612 0.109 -23.319 1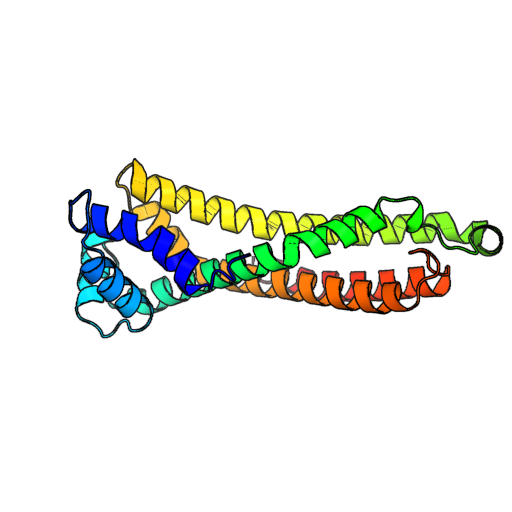.00 96.88 193 LEU A C 1
ATOM 1565 O O . LEU A 1 193 ? 12.481 -0.760 -23.247 1.00 96.88 193 LEU A O 1
ATOM 1569 N N . THR A 1 194 ? 11.838 1.279 -23.911 1.00 97.25 194 THR A N 1
ATOM 1570 C CA . THR A 1 194 ? 13.204 1.724 -24.230 1.00 97.25 194 THR A CA 1
ATOM 1571 C C . THR A 1 194 ? 13.976 2.064 -22.954 1.00 97.25 194 THR A C 1
ATOM 1573 O O . THR A 1 194 ? 13.402 2.202 -21.866 1.00 97.25 194 THR A O 1
ATOM 1576 N N . PHE A 1 195 ? 15.294 2.211 -23.063 1.00 97.12 195 PHE A N 1
ATOM 1577 C CA . PHE A 1 195 ? 16.143 2.643 -21.953 1.00 97.12 195 PHE A CA 1
ATOM 1578 C C . PHE A 1 195 ? 15.715 3.999 -21.386 1.00 97.12 195 PHE A C 1
ATOM 1580 O O . PHE A 1 195 ? 15.626 4.161 -20.167 1.00 97.12 195 PHE A O 1
ATOM 1587 N N . GLU A 1 196 ? 15.404 4.948 -22.269 1.00 96.56 196 GLU A N 1
ATOM 1588 C CA . GLU A 1 196 ? 14.936 6.284 -21.901 1.00 96.56 196 GLU A CA 1
ATOM 1589 C C . GLU A 1 196 ? 13.621 6.208 -21.117 1.00 96.56 196 GLU A C 1
ATOM 1591 O O . GLU A 1 196 ? 13.559 6.660 -19.975 1.00 96.56 196 GLU A O 1
ATOM 1596 N N . GLN A 1 197 ? 12.615 5.522 -21.667 1.00 97.00 197 GLN A N 1
ATOM 1597 C CA . GLN A 1 197 ? 11.315 5.327 -21.017 1.00 97.00 197 GLN A CA 1
ATOM 1598 C C . GLN A 1 197 ? 11.442 4.611 -19.666 1.00 97.00 197 GLN A C 1
ATOM 1600 O O . GLN A 1 197 ? 10.779 4.977 -18.697 1.00 97.00 197 GLN A O 1
ATOM 1605 N N . THR A 1 198 ? 12.307 3.594 -19.580 1.00 96.75 198 THR A N 1
ATOM 1606 C CA . THR A 1 198 ? 12.561 2.866 -18.328 1.00 96.75 198 THR A CA 1
ATOM 1607 C C . THR A 1 198 ? 13.165 3.792 -17.278 1.00 96.75 198 THR A C 1
ATOM 1609 O O . THR A 1 198 ? 12.707 3.816 -16.137 1.00 96.75 198 THR A O 1
ATOM 1612 N N . THR A 1 199 ? 14.175 4.574 -17.653 1.00 96.75 199 THR A N 1
ATOM 1613 C CA . THR A 1 199 ? 14.875 5.488 -16.741 1.00 96.75 199 THR A CA 1
ATOM 1614 C C . THR A 1 199 ? 13.959 6.610 -16.257 1.00 96.75 199 THR A C 1
ATOM 1616 O O . THR A 1 199 ? 13.946 6.933 -15.066 1.00 96.75 199 THR A O 1
ATOM 1619 N N . GLU A 1 200 ? 13.152 7.168 -17.156 1.00 97.19 200 GLU A N 1
ATOM 1620 C CA . GLU A 1 200 ? 12.163 8.198 -16.844 1.00 97.19 200 GLU A CA 1
ATOM 1621 C C . GLU A 1 200 ? 11.083 7.657 -15.894 1.00 97.19 200 GLU A C 1
ATOM 1623 O O . GLU A 1 200 ? 10.821 8.246 -14.843 1.00 97.19 200 GLU A O 1
ATOM 1628 N N . MET A 1 201 ? 10.532 6.474 -16.192 1.00 97.19 201 MET A N 1
ATOM 1629 C CA . MET A 1 201 ? 9.563 5.813 -15.319 1.00 97.19 201 MET A CA 1
ATOM 1630 C C . MET A 1 201 ? 10.155 5.555 -13.930 1.00 97.19 201 MET A C 1
ATOM 1632 O O . MET A 1 201 ? 9.519 5.880 -12.928 1.00 97.19 201 MET A O 1
ATOM 1636 N N . LEU A 1 202 ? 11.374 5.009 -13.848 1.00 97.06 202 LEU A N 1
ATOM 1637 C CA . LEU A 1 202 ? 12.053 4.766 -12.571 1.00 97.06 202 LEU A CA 1
ATOM 1638 C C . LEU A 1 202 ? 12.245 6.062 -11.776 1.00 97.06 202 LEU A C 1
ATOM 1640 O O . LEU A 1 202 ? 11.999 6.066 -10.575 1.00 97.06 202 LEU A O 1
ATOM 1644 N N . THR A 1 203 ? 12.586 7.168 -12.437 1.00 96.56 203 THR A N 1
ATOM 1645 C CA . THR A 1 203 ? 12.733 8.489 -11.801 1.00 96.56 203 THR A CA 1
ATOM 1646 C C . THR A 1 203 ? 11.404 9.009 -11.246 1.00 96.56 203 THR A C 1
ATOM 1648 O O . THR A 1 203 ? 11.348 9.503 -10.114 1.00 96.56 203 THR A O 1
ATOM 1651 N N . HIS A 1 204 ? 10.308 8.858 -11.996 1.00 95.56 204 HIS A N 1
ATOM 1652 C CA . HIS A 1 204 ? 8.966 9.227 -11.535 1.00 95.56 204 HIS A CA 1
ATOM 1653 C C . HIS A 1 204 ? 8.507 8.373 -10.345 1.00 95.56 204 HIS A C 1
ATOM 1655 O O . HIS A 1 204 ? 7.960 8.905 -9.370 1.00 95.56 204 HIS A O 1
ATOM 1661 N N . LEU A 1 205 ? 8.766 7.061 -10.388 1.00 95.00 205 LEU A N 1
ATOM 1662 C CA . LEU A 1 205 ? 8.510 6.163 -9.262 1.00 95.00 205 LEU A CA 1
ATOM 1663 C C . LEU A 1 205 ? 9.345 6.569 -8.044 1.00 95.00 205 LEU A C 1
ATOM 1665 O O . LEU A 1 205 ? 8.799 6.719 -6.952 1.00 95.00 205 LEU A O 1
ATOM 1669 N N . ASP A 1 206 ? 10.642 6.816 -8.219 1.00 95.00 206 ASP A N 1
ATOM 1670 C CA . ASP A 1 206 ? 11.536 7.167 -7.118 1.00 95.00 206 ASP A CA 1
ATOM 1671 C C . ASP A 1 206 ? 11.142 8.483 -6.447 1.00 95.00 206 ASP A C 1
ATOM 1673 O O . ASP A 1 206 ? 11.096 8.569 -5.218 1.00 95.00 206 ASP A O 1
ATOM 1677 N N . THR A 1 207 ? 10.773 9.489 -7.238 1.00 92.06 207 THR A N 1
ATOM 1678 C CA . THR A 1 207 ? 10.308 10.791 -6.739 1.00 92.06 207 THR A CA 1
ATOM 1679 C C . THR A 1 207 ? 9.013 10.650 -5.939 1.00 92.06 207 THR A C 1
ATOM 1681 O O . THR A 1 207 ? 8.891 11.192 -4.836 1.00 92.06 207 THR A O 1
ATOM 1684 N N . THR A 1 208 ? 8.062 9.862 -6.446 1.00 90.31 208 THR A N 1
ATOM 1685 C CA . THR A 1 208 ? 6.793 9.565 -5.760 1.00 90.31 208 THR A CA 1
ATOM 1686 C C . THR A 1 208 ? 7.031 8.867 -4.421 1.00 90.31 208 THR A C 1
ATOM 1688 O O . THR A 1 208 ? 6.423 9.213 -3.412 1.00 90.31 208 THR A O 1
ATOM 1691 N N . LEU A 1 209 ? 7.946 7.899 -4.391 1.00 89.00 209 LEU A N 1
ATOM 1692 C CA . LEU A 1 209 ? 8.262 7.132 -3.188 1.00 89.00 209 LEU A CA 1
ATOM 1693 C C . LEU A 1 209 ? 9.093 7.946 -2.181 1.00 89.00 209 LEU A C 1
ATOM 1695 O O . LEU A 1 209 ? 8.956 7.748 -0.977 1.00 89.00 209 LEU A O 1
ATOM 1699 N N . SER A 1 210 ? 9.943 8.863 -2.653 1.00 80.12 210 SER A N 1
ATOM 1700 C CA . SER A 1 210 ? 10.856 9.656 -1.812 1.00 80.12 210 SER A CA 1
ATOM 1701 C C . SER A 1 210 ? 10.195 10.883 -1.201 1.00 80.12 210 SER A C 1
ATOM 1703 O O . SER A 1 210 ? 10.379 11.136 -0.012 1.00 80.12 210 SER A O 1
ATOM 1705 N N . SER A 1 211 ? 9.382 11.607 -1.977 1.00 64.25 211 SER A N 1
ATOM 1706 C CA . SER A 1 211 ? 8.593 12.746 -1.479 1.00 64.25 211 SER A CA 1
ATOM 1707 C C . SER A 1 211 ? 7.676 12.351 -0.317 1.00 64.25 211 SER A C 1
ATOM 1709 O O . SER A 1 211 ? 7.392 13.168 0.551 1.00 64.25 211 SER A O 1
ATOM 1711 N N . GLN A 1 212 ? 7.286 11.076 -0.259 1.00 59.19 212 GLN A N 1
ATOM 1712 C CA . GLN A 1 212 ? 6.411 10.516 0.770 1.00 59.19 212 GLN A CA 1
ATOM 1713 C C . GLN A 1 212 ? 7.176 9.794 1.902 1.00 59.19 212 GLN A C 1
ATOM 1715 O O . GLN A 1 212 ? 6.618 9.569 2.975 1.00 59.19 212 GLN A O 1
ATOM 1720 N N . ALA A 1 213 ? 8.460 9.454 1.712 1.00 50.09 213 ALA A N 1
ATOM 1721 C CA . ALA A 1 213 ? 9.302 8.825 2.737 1.00 50.09 213 ALA A CA 1
ATOM 1722 C C . ALA A 1 213 ? 9.890 9.839 3.736 1.00 50.09 213 ALA A C 1
ATOM 1724 O O . ALA A 1 213 ? 10.036 9.523 4.919 1.00 50.09 213 ALA A O 1
ATOM 1725 N N . THR A 1 214 ? 10.200 11.062 3.299 1.00 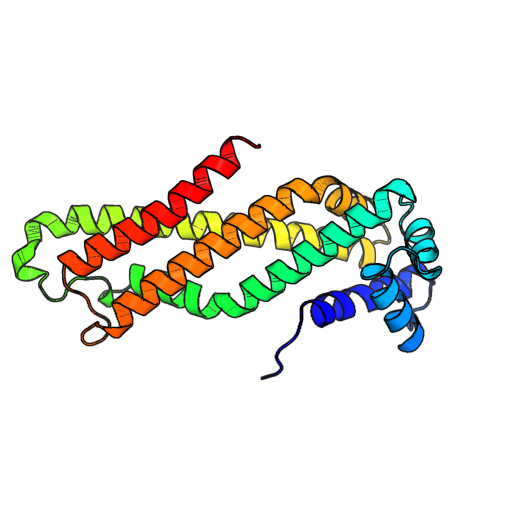44.41 214 THR A N 1
ATOM 1726 C CA . THR A 1 214 ? 10.809 12.104 4.150 1.00 44.41 214 THR A CA 1
ATOM 1727 C C . THR A 1 214 ? 9.865 12.578 5.260 1.00 44.41 214 THR A C 1
ATOM 1729 O O . THR A 1 214 ? 10.294 12.753 6.398 1.00 44.41 214 THR A O 1
ATOM 1732 N N . THR A 1 215 ? 8.564 12.668 4.980 1.00 43.22 215 THR A N 1
ATOM 1733 C CA . THR A 1 215 ? 7.534 13.087 5.947 1.00 43.22 215 THR A CA 1
ATOM 1734 C C . THR A 1 215 ? 7.369 12.086 7.093 1.00 43.22 215 THR A C 1
ATOM 1736 O O . THR A 1 215 ? 7.136 12.474 8.232 1.00 43.22 215 THR A O 1
ATOM 1739 N N . SER A 1 216 ? 7.561 10.788 6.827 1.00 39.84 216 SER A N 1
ATOM 1740 C CA . SER A 1 216 ? 7.451 9.739 7.853 1.00 39.84 216 SER A CA 1
ATOM 1741 C C . SER A 1 216 ? 8.578 9.764 8.896 1.00 39.84 216 SER A C 1
ATOM 1743 O O . SER A 1 216 ? 8.359 9.337 10.024 1.00 39.84 216 SER A O 1
ATOM 1745 N N . LYS A 1 217 ? 9.761 10.298 8.547 1.00 42.41 217 LYS A N 1
ATOM 1746 C CA . LYS A 1 217 ? 10.916 10.424 9.456 1.00 42.41 217 LYS A CA 1
ATOM 1747 C C . LYS A 1 217 ? 10.910 11.692 10.309 1.00 42.41 217 LYS A C 1
ATOM 1749 O O . LYS A 1 217 ? 11.604 11.726 11.311 1.00 42.41 217 LYS A O 1
ATOM 1754 N N . GLN A 1 218 ? 10.186 12.733 9.902 1.00 36.00 218 GLN A N 1
ATOM 1755 C CA . GLN A 1 218 ? 10.089 13.989 10.662 1.00 36.00 218 GLN A CA 1
ATOM 1756 C C . GLN A 1 218 ? 8.995 13.959 11.736 1.00 36.00 218 GLN A C 1
ATOM 1758 O O . GLN A 1 218 ? 8.879 14.895 12.520 1.00 36.00 218 GLN A O 1
ATOM 1763 N N . LEU A 1 219 ? 8.176 12.908 11.744 1.00 39.59 219 LEU A N 1
ATOM 1764 C CA . LEU A 1 219 ? 7.008 12.777 12.610 1.00 39.59 219 LEU A CA 1
ATOM 1765 C C . LEU A 1 219 ? 7.088 11.558 13.552 1.00 39.59 219 LEU A C 1
ATOM 1767 O O . LEU A 1 219 ? 6.133 11.307 14.285 1.00 39.59 219 LEU A O 1
ATOM 1771 N N . ALA A 1 220 ? 8.190 10.802 13.496 1.00 36.41 220 ALA A N 1
ATOM 1772 C CA . ALA A 1 220 ? 8.543 9.729 14.428 1.00 36.41 220 ALA A CA 1
ATOM 1773 C C . ALA A 1 220 ? 9.585 10.247 15.424 1.00 36.41 220 ALA A C 1
ATOM 1775 O O . ALA A 1 220 ? 9.504 9.844 16.603 1.00 36.41 220 ALA A O 1
#

Radius of gyration: 21.97 Å; chains: 1; bounding box: 58×29×57 Å

pLDDT: mean 81.4, std 14.27, range [33.47, 97.25]